Protein AF-A0A3B9YJ48-F1 (afdb_monomer)

Radius of gyration: 26.57 Å; Cα contacts (8 Å, |Δi|>4): 473; chains: 1; bounding box: 59×33×76 Å

pLDDT: mean 79.09, std 13.77, range [42.5, 97.75]

Secondary structure (DSSP, 8-state):
-HHHHHHHHHHHHHHHHHHT-TTSHHHHHHHHHHHHHHHHHHHHHHHTHHHHHTTPPPPHHHHHHHHHHHHHHHHHHHHHS--STT---TTSTTTHHHHHHHHHHHHHHHHHHHHGGGSPTTHHHHHHHHHHHHHHHHHHHHHHHTTSS-HHHHHHHHHHHHHHHHHHHHHHHHHH-TTTTHHHHTT-S-TT--THHHHHHHHHHHHHHHHHHHHHHHHHHHHHHHHHHHHHHHHHHHHHHHHHHHHTTT---SSSGGGGGGGSS-SSPPPB--TTSS--B--EESS--SSSSEEEETTEEEES--SB-TTS-BGGG-

Structure (mmCIF, N/CA/C/O backbone):
data_AF-A0A3B9YJ48-F1
#
_entry.id   AF-A0A3B9YJ48-F1
#
loop_
_atom_site.group_PDB
_atom_site.id
_atom_site.type_symbol
_atom_site.label_atom_id
_atom_site.label_alt_id
_atom_site.label_comp_id
_atom_site.label_asym_id
_atom_site.label_entity_id
_atom_site.label_seq_id
_atom_site.pdbx_PDB_ins_code
_atom_site.Cartn_x
_atom_site.Cartn_y
_atom_site.Cartn_z
_atom_site.occupancy
_atom_site.B_iso_or_equiv
_atom_site.auth_seq_id
_atom_site.auth_comp_id
_atom_site.auth_asym_id
_atom_site.auth_atom_id
_atom_site.pdbx_PDB_model_num
ATOM 1 N N . MET A 1 1 ? -5.049 -1.717 37.782 1.00 67.81 1 MET A N 1
ATOM 2 C CA . MET A 1 1 ? -5.342 -0.950 36.550 1.00 67.81 1 MET A CA 1
ATOM 3 C C . MET A 1 1 ? -4.264 -1.159 35.476 1.00 67.81 1 MET A C 1
ATOM 5 O O . MET A 1 1 ? -4.582 -1.721 34.438 1.00 67.81 1 MET A O 1
ATOM 9 N N . ILE A 1 2 ? -2.986 -0.858 35.752 1.00 74.00 2 ILE A N 1
ATOM 10 C CA . ILE A 1 2 ? -1.859 -0.951 34.789 1.00 74.00 2 ILE A CA 1
ATOM 11 C C . ILE A 1 2 ? -1.747 -2.309 34.065 1.00 74.00 2 ILE A C 1
ATOM 13 O O . ILE A 1 2 ? -1.708 -2.340 32.839 1.00 74.00 2 ILE A O 1
ATOM 17 N N . ARG A 1 3 ? -1.774 -3.442 34.790 1.00 76.38 3 ARG A N 1
ATOM 18 C CA . ARG A 1 3 ? -1.678 -4.786 34.173 1.00 76.38 3 ARG A CA 1
ATOM 19 C C . ARG A 1 3 ? -2.741 -5.052 33.097 1.00 76.38 3 ARG A C 1
ATOM 21 O O . ARG A 1 3 ? -2.445 -5.734 32.128 1.00 76.38 3 ARG A O 1
ATOM 28 N N . ARG A 1 4 ? -3.961 -4.521 33.251 1.00 76.50 4 ARG 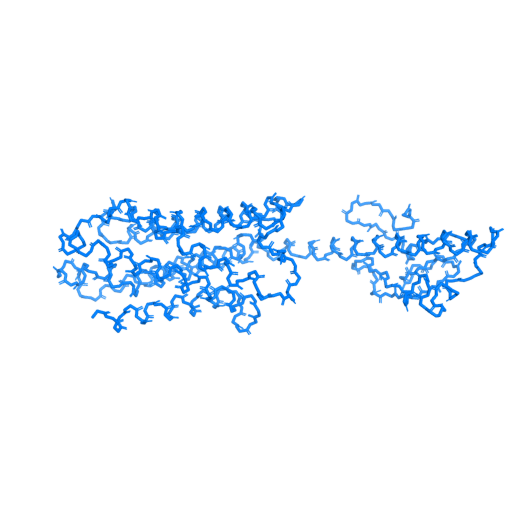A N 1
ATOM 29 C CA . ARG A 1 4 ? -5.061 -4.765 32.298 1.00 76.50 4 ARG A CA 1
ATOM 30 C C . ARG A 1 4 ? -4.910 -3.923 31.031 1.00 76.50 4 ARG A C 1
ATOM 32 O O . ARG A 1 4 ? -5.148 -4.428 29.941 1.00 76.50 4 ARG A O 1
ATOM 39 N N . HIS A 1 5 ? -4.439 -2.683 31.164 1.00 86.06 5 HIS A N 1
ATOM 40 C CA . HIS A 1 5 ? -4.101 -1.857 30.004 1.00 86.06 5 HIS A CA 1
ATOM 41 C C . HIS A 1 5 ? -2.934 -2.443 29.206 1.00 86.06 5 HIS A C 1
ATOM 43 O O . HIS A 1 5 ? -2.963 -2.392 27.983 1.00 86.06 5 HIS A O 1
ATOM 49 N N . LEU A 1 6 ? -1.957 -3.070 29.872 1.00 86.50 6 LEU A N 1
ATOM 50 C CA . LEU A 1 6 ? -0.863 -3.755 29.183 1.00 86.50 6 LEU A CA 1
ATOM 51 C C . LEU A 1 6 ? -1.374 -4.897 28.290 1.00 86.50 6 LEU A C 1
ATOM 53 O O . LEU A 1 6 ? -0.991 -4.977 27.127 1.00 86.50 6 LEU A O 1
ATOM 57 N N . SER A 1 7 ? -2.279 -5.742 28.798 1.00 83.94 7 SER A N 1
ATOM 58 C CA . SER A 1 7 ? -2.903 -6.806 27.997 1.00 83.94 7 SER A CA 1
ATOM 59 C C . SER A 1 7 ? -3.674 -6.247 26.800 1.00 83.94 7 SER A C 1
ATOM 61 O O . SER A 1 7 ? -3.532 -6.762 25.696 1.00 83.94 7 SER A O 1
ATOM 63 N N . PHE A 1 8 ? -4.440 -5.170 26.994 1.00 87.50 8 PHE A N 1
ATOM 64 C CA . PHE A 1 8 ? -5.176 -4.508 25.915 1.00 87.50 8 PHE A CA 1
ATOM 65 C C . PHE A 1 8 ? -4.252 -3.965 24.813 1.00 87.50 8 PHE A C 1
ATOM 67 O O . PHE A 1 8 ? -4.519 -4.182 23.631 1.00 87.50 8 PHE A O 1
ATOM 74 N N . ILE A 1 9 ? -3.144 -3.313 25.184 1.00 89.38 9 ILE A N 1
ATOM 75 C CA . ILE A 1 9 ? -2.159 -2.792 24.224 1.00 89.38 9 ILE A CA 1
ATOM 76 C C . ILE A 1 9 ? -1.531 -3.938 23.425 1.00 89.38 9 ILE A C 1
ATOM 78 O O . ILE A 1 9 ? -1.494 -3.879 22.197 1.00 89.38 9 ILE A O 1
ATOM 82 N N . LEU A 1 10 ? -1.086 -5.000 24.106 1.00 87.38 10 LEU A N 1
ATOM 83 C CA . LEU A 1 10 ? -0.463 -6.157 23.458 1.00 87.38 10 LEU A CA 1
ATOM 84 C C . LEU A 1 10 ? -1.430 -6.868 22.505 1.00 87.38 10 LEU A C 1
ATOM 86 O O . LEU A 1 10 ? -1.057 -7.188 21.380 1.00 87.38 10 LEU A O 1
ATOM 90 N N . ILE A 1 11 ? -2.680 -7.080 22.920 1.00 85.38 11 ILE A N 1
ATOM 91 C CA . ILE A 1 11 ? -3.690 -7.743 22.086 1.00 85.38 11 ILE A CA 1
ATOM 92 C C . ILE A 1 11 ? -4.074 -6.868 20.897 1.00 85.38 11 ILE A C 1
ATOM 94 O O . ILE A 1 11 ? -4.176 -7.380 19.788 1.00 85.38 11 ILE A O 1
ATOM 98 N N . SER A 1 12 ? -4.220 -5.556 21.089 1.00 86.06 12 SER A N 1
ATOM 99 C CA . SER A 1 12 ? -4.487 -4.626 19.985 1.00 86.06 12 SER A CA 1
ATOM 100 C C . SER A 1 12 ? -3.359 -4.641 18.956 1.00 86.06 12 SER A C 1
ATOM 102 O O . SER A 1 12 ? -3.629 -4.651 17.755 1.00 86.06 12 SER A O 1
ATOM 104 N N . ALA A 1 13 ? -2.104 -4.699 19.412 1.00 86.50 13 ALA A N 1
ATOM 105 C CA . ALA A 1 13 ? -0.943 -4.831 18.541 1.00 86.50 13 ALA A CA 1
ATOM 106 C C . ALA A 1 13 ? -0.960 -6.164 17.775 1.00 86.50 13 ALA A C 1
ATOM 108 O O . ALA A 1 13 ? -0.836 -6.180 16.555 1.00 86.50 13 ALA A O 1
ATOM 109 N N . LEU A 1 14 ? -1.176 -7.287 18.463 1.00 83.06 14 LEU A N 1
ATOM 110 C CA . LEU A 1 14 ? -1.202 -8.613 17.837 1.00 83.06 14 LEU A CA 1
ATOM 111 C C . LEU A 1 14 ? -2.367 -8.776 16.853 1.00 83.06 14 LEU A C 1
ATOM 113 O O . LEU A 1 14 ? -2.160 -9.263 15.745 1.00 83.06 14 LEU A O 1
ATOM 117 N N . ALA A 1 15 ? -3.571 -8.336 17.223 1.00 82.25 15 ALA A N 1
ATOM 118 C CA . ALA A 1 15 ? -4.758 -8.391 16.372 1.00 82.25 15 ALA A CA 1
ATOM 119 C C . ALA A 1 15 ? -4.563 -7.555 15.100 1.00 82.25 15 ALA A C 1
ATOM 121 O O . ALA A 1 15 ? -4.861 -8.000 13.991 1.00 82.25 15 ALA A O 1
ATOM 122 N N . SER A 1 16 ? -3.973 -6.371 15.252 1.00 83.88 16 SER A N 1
ATOM 123 C CA . SER A 1 16 ? -3.648 -5.509 14.121 1.00 83.88 16 SER A CA 1
ATOM 124 C C . SER A 1 16 ? -2.568 -6.124 13.231 1.00 83.88 16 SER A C 1
ATOM 126 O O . SER A 1 16 ? -2.727 -6.154 12.014 1.00 83.88 16 SER A O 1
ATOM 128 N N . ALA A 1 17 ? -1.506 -6.690 13.811 1.00 82.00 17 ALA A N 1
ATOM 129 C CA . ALA A 1 17 ? -0.469 -7.387 13.051 1.00 82.00 17 ALA A CA 1
ATOM 130 C C . ALA A 1 17 ? -1.022 -8.596 12.282 1.00 82.00 17 ALA A C 1
ATOM 132 O O . ALA A 1 17 ? -0.629 -8.833 11.139 1.00 82.00 17 ALA A O 1
ATOM 133 N N . ALA A 1 18 ? -1.965 -9.328 12.882 1.00 77.56 18 ALA A N 1
ATOM 134 C CA . ALA A 1 18 ? -2.616 -10.466 12.249 1.00 77.56 18 ALA A CA 1
ATOM 135 C C . ALA A 1 18 ? -3.427 -10.067 11.011 1.00 77.56 18 ALA A C 1
ATOM 137 O O . ALA A 1 18 ? -3.377 -10.771 10.003 1.00 77.56 18 ALA A O 1
ATOM 138 N N . SER A 1 19 ? -4.089 -8.907 11.045 1.00 75.50 19 SER A N 1
ATOM 139 C CA . SER A 1 19 ? -4.889 -8.408 9.917 1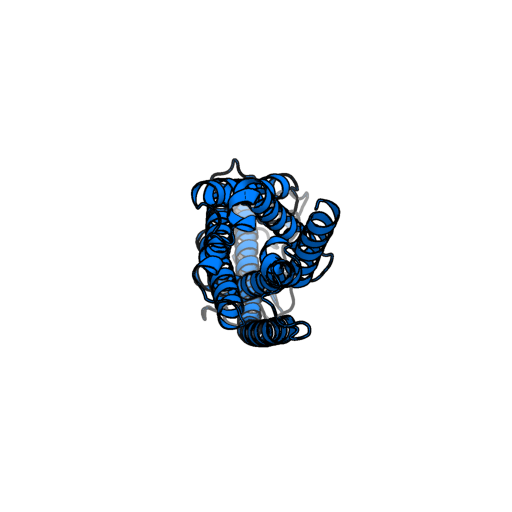.00 75.50 19 SER A CA 1
ATOM 140 C C . SER A 1 19 ? -4.088 -8.144 8.634 1.00 75.50 19 SER A C 1
ATOM 142 O O . SER A 1 19 ? -4.666 -8.076 7.555 1.00 75.50 19 SER A O 1
ATOM 144 N N . SER A 1 20 ? -2.764 -7.996 8.741 1.00 71.88 20 SER A N 1
ATOM 145 C CA . SER A 1 20 ? -1.874 -7.639 7.627 1.00 71.88 20 SER A CA 1
ATOM 146 C C . SER A 1 20 ? -0.876 -8.747 7.253 1.00 71.88 20 SER A C 1
ATOM 148 O O . SER A 1 20 ? 0.150 -8.457 6.641 1.00 71.88 20 SER A O 1
ATOM 150 N N . GLY A 1 21 ? -1.161 -10.006 7.615 1.00 63.50 21 GLY A N 1
ATOM 151 C CA . GLY A 1 21 ? -0.326 -11.164 7.269 1.00 63.50 21 GLY A CA 1
ATOM 152 C C . GLY A 1 21 ? 0.903 -11.308 8.172 1.00 63.50 21 GLY A C 1
ATOM 153 O O . GLY A 1 21 ? 2.015 -11.012 7.746 1.00 63.50 21 GLY A O 1
ATOM 154 N N . LEU A 1 22 ? 0.662 -11.731 9.423 1.00 55.12 22 LEU A N 1
ATOM 155 C CA . LEU A 1 22 ? 1.619 -11.992 10.518 1.00 55.12 22 LEU A CA 1
ATOM 156 C C . LEU A 1 22 ? 3.118 -11.990 10.131 1.00 55.12 22 LEU A C 1
ATOM 158 O O . LEU A 1 22 ? 3.569 -12.792 9.321 1.00 55.12 22 LEU A O 1
ATOM 162 N N . LEU A 1 23 ? 3.904 -11.167 10.841 1.00 50.34 23 LEU A N 1
ATOM 163 C CA . LEU A 1 23 ? 5.379 -11.209 10.926 1.00 50.34 23 LEU A CA 1
ATOM 164 C C . LEU A 1 23 ? 6.190 -10.821 9.671 1.00 50.34 23 LEU A C 1
ATOM 166 O O . LEU A 1 23 ? 7.418 -10.836 9.727 1.00 50.34 23 LEU A O 1
ATOM 170 N N . LEU A 1 24 ? 5.552 -10.368 8.588 1.00 66.06 24 LEU A N 1
ATOM 171 C CA . LEU A 1 24 ? 6.226 -9.604 7.526 1.00 66.06 24 LEU A CA 1
ATOM 172 C C . LEU A 1 24 ? 6.214 -8.093 7.833 1.00 66.06 24 LEU A C 1
ATOM 174 O O . LEU A 1 24 ? 5.495 -7.632 8.724 1.00 66.06 24 LEU A O 1
ATOM 178 N N . ALA A 1 25 ? 6.986 -7.296 7.084 1.00 70.31 25 ALA A N 1
ATOM 179 C CA . ALA A 1 25 ? 7.066 -5.840 7.276 1.00 70.31 25 ALA A CA 1
ATOM 180 C C . ALA A 1 25 ? 5.687 -5.132 7.364 1.00 70.31 25 ALA A C 1
ATOM 182 O O . ALA A 1 25 ? 5.532 -4.264 8.226 1.00 70.31 25 ALA A O 1
ATOM 183 N N . PRO A 1 26 ? 4.651 -5.506 6.580 1.00 70.94 26 PRO A N 1
ATOM 184 C CA . PRO A 1 26 ? 3.299 -4.958 6.740 1.00 70.94 26 PRO A CA 1
ATOM 185 C C . PRO A 1 26 ? 2.641 -5.298 8.089 1.00 70.94 26 PRO A C 1
ATOM 187 O O . PRO A 1 26 ? 1.994 -4.441 8.689 1.00 70.94 26 PRO A O 1
ATOM 190 N N . GLY A 1 27 ? 2.846 -6.512 8.604 1.00 76.31 27 GLY A N 1
ATOM 191 C CA . GLY A 1 27 ? 2.305 -6.961 9.889 1.00 76.31 27 GLY A CA 1
ATOM 192 C C . GLY A 1 27 ? 2.905 -6.213 11.080 1.00 76.31 27 GLY A C 1
ATOM 193 O O . GLY A 1 27 ? 2.169 -5.761 11.954 1.00 76.31 27 GLY A O 1
ATOM 194 N N . LEU A 1 28 ? 4.227 -6.002 11.097 1.00 80.88 28 LEU A N 1
ATOM 195 C CA . LEU A 1 28 ? 4.884 -5.207 12.148 1.00 80.88 28 LEU A CA 1
ATOM 196 C C . LEU A 1 28 ? 4.351 -3.768 12.189 1.00 80.88 28 LEU A C 1
ATOM 198 O O . LEU A 1 28 ? 4.101 -3.227 13.266 1.00 80.88 28 LEU A O 1
ATOM 202 N N . ARG A 1 29 ? 4.112 -3.173 11.014 1.00 78.62 29 ARG A N 1
ATOM 203 C CA . ARG A 1 29 ? 3.538 -1.825 10.882 1.00 78.62 29 ARG A CA 1
ATOM 204 C C . ARG A 1 29 ? 2.123 -1.750 11.437 1.00 78.62 29 ARG A C 1
ATOM 206 O O . ARG A 1 29 ? 1.824 -0.860 12.231 1.00 78.62 29 ARG A O 1
ATOM 213 N N . ALA A 1 30 ? 1.267 -2.688 11.041 1.00 81.88 30 ALA A N 1
ATOM 214 C CA . ALA A 1 30 ? -0.096 -2.752 11.547 1.00 81.88 30 ALA A CA 1
ATOM 215 C C . ALA A 1 30 ? -0.108 -2.982 13.065 1.00 81.88 30 ALA A C 1
ATOM 217 O O . ALA A 1 30 ? -0.867 -2.330 13.778 1.00 81.88 30 ALA A O 1
ATOM 218 N N . GLY A 1 31 ? 0.788 -3.826 13.582 1.00 85.38 31 GLY A N 1
ATOM 219 C CA . GLY A 1 31 ? 0.940 -4.030 15.019 1.00 85.38 31 GLY A CA 1
ATOM 220 C C . GLY A 1 31 ? 1.353 -2.769 15.774 1.00 85.38 31 GLY A C 1
ATOM 221 O O . GLY A 1 31 ? 0.753 -2.454 16.803 1.00 85.38 31 GLY A O 1
ATOM 222 N N . TRP A 1 32 ? 2.314 -2.007 15.242 1.00 89.75 32 TRP A N 1
ATOM 223 C CA . TRP A 1 32 ? 2.715 -0.717 15.810 1.00 89.75 32 TRP A CA 1
ATOM 224 C C . TRP A 1 32 ? 1.550 0.277 15.845 1.00 89.75 32 TRP A C 1
ATOM 226 O O . TRP A 1 32 ? 1.248 0.841 16.896 1.00 89.75 32 TRP A O 1
ATOM 236 N N . LEU A 1 33 ? 0.837 0.428 14.724 1.00 85.75 33 LEU A N 1
ATOM 237 C CA . LEU A 1 33 ? -0.352 1.277 14.642 1.00 85.75 33 LEU A CA 1
ATOM 238 C C . LEU A 1 33 ? -1.406 0.862 15.683 1.00 85.75 33 LEU A C 1
ATOM 240 O O . LEU A 1 33 ? -1.899 1.708 16.429 1.00 85.75 33 LEU A O 1
ATOM 244 N N . GLY A 1 34 ? -1.702 -0.436 15.788 1.00 87.25 34 GLY A N 1
ATOM 245 C CA . GLY A 1 34 ? -2.629 -0.980 16.781 1.00 87.25 34 GLY A CA 1
ATOM 246 C C . GLY A 1 34 ? -2.233 -0.654 18.223 1.00 87.25 34 GLY A C 1
ATOM 247 O O . GLY A 1 34 ? -3.092 -0.281 19.028 1.00 87.25 34 GLY A O 1
ATOM 248 N N . ALA A 1 35 ? -0.937 -0.734 18.542 1.00 90.44 35 ALA A N 1
ATOM 249 C CA . ALA A 1 35 ? -0.398 -0.375 19.853 1.00 90.44 35 ALA A CA 1
ATOM 250 C C . ALA A 1 35 ? -0.549 1.126 20.152 1.00 90.44 35 ALA A C 1
ATOM 252 O O . ALA A 1 35 ? -1.002 1.493 21.238 1.00 90.44 35 ALA A O 1
ATOM 253 N N . CYS A 1 36 ? -0.221 1.998 19.194 1.00 90.88 36 CYS A N 1
ATOM 254 C CA . CYS A 1 36 ? -0.351 3.451 19.342 1.00 90.88 36 CYS A CA 1
ATOM 255 C C . CYS A 1 36 ? -1.804 3.882 19.565 1.00 90.88 36 CYS A C 1
ATOM 257 O O . CYS A 1 36 ? -2.082 4.704 20.440 1.00 90.88 36 CYS A O 1
ATOM 259 N N . LEU A 1 37 ? -2.746 3.293 18.826 1.00 88.00 37 LEU A N 1
ATOM 260 C CA . LEU A 1 37 ? -4.174 3.556 19.011 1.00 88.00 37 LEU A CA 1
ATOM 261 C C . LEU A 1 37 ? -4.671 3.077 20.379 1.00 88.00 37 LEU A C 1
ATOM 263 O O . LEU A 1 37 ? -5.417 3.793 21.051 1.00 88.00 37 LEU A O 1
ATOM 267 N N . ALA A 1 38 ? -4.223 1.900 20.827 1.00 89.69 38 ALA A N 1
ATOM 268 C CA . ALA A 1 38 ? -4.541 1.400 22.160 1.00 89.69 38 ALA A CA 1
ATOM 269 C C . ALA A 1 38 ? -3.994 2.326 23.256 1.00 89.69 38 ALA A C 1
ATOM 271 O O . ALA A 1 38 ? -4.710 2.632 24.207 1.00 89.69 38 ALA A O 1
ATOM 272 N N . LEU A 1 39 ? -2.770 2.841 23.106 1.00 91.25 39 LEU A N 1
ATOM 273 C CA . LEU A 1 39 ? -2.199 3.839 24.017 1.00 91.25 39 LEU A CA 1
ATOM 274 C C . LEU A 1 39 ? -3.027 5.131 24.055 1.00 91.25 39 LEU A C 1
ATOM 276 O O . LEU A 1 39 ? -3.258 5.665 25.140 1.00 91.25 39 LEU A O 1
ATOM 280 N N . GLY A 1 40 ? -3.536 5.593 22.909 1.00 89.38 40 GLY A N 1
ATOM 281 C CA . GLY A 1 40 ? -4.469 6.722 22.840 1.00 89.38 40 GLY A CA 1
ATOM 282 C C . GLY A 1 40 ? -5.751 6.479 23.648 1.00 89.38 40 GLY A C 1
ATOM 283 O O . GLY A 1 40 ? -6.172 7.342 24.419 1.00 89.38 40 GLY A O 1
ATOM 284 N N . ILE A 1 41 ? -6.332 5.278 23.554 1.00 88.81 41 ILE A N 1
ATOM 285 C CA . ILE A 1 41 ? -7.489 4.876 24.374 1.00 88.81 41 ILE A CA 1
ATOM 286 C C . ILE A 1 41 ? -7.131 4.808 25.862 1.00 88.81 41 ILE A C 1
ATOM 288 O O . ILE A 1 41 ? -7.897 5.274 26.703 1.00 88.81 41 ILE A O 1
ATOM 292 N N . VAL A 1 42 ? -5.970 4.256 26.216 1.00 90.25 42 VAL A N 1
ATOM 293 C CA . VAL A 1 42 ? -5.520 4.197 27.615 1.00 90.25 42 VAL A CA 1
ATOM 294 C C . VAL A 1 42 ? -5.367 5.604 28.190 1.00 90.25 42 VAL A C 1
ATOM 296 O O . VAL A 1 42 ? -5.818 5.861 29.305 1.00 90.25 42 VAL A O 1
ATOM 299 N N . PHE A 1 43 ? -4.799 6.531 27.418 1.00 91.00 43 PHE A N 1
ATOM 300 C CA . PHE A 1 43 ? -4.713 7.938 27.796 1.00 91.00 43 PHE A CA 1
ATOM 301 C C . PHE A 1 43 ? -6.102 8.562 27.987 1.00 91.00 43 PHE A C 1
ATOM 303 O O . PHE A 1 43 ? -6.335 9.236 28.992 1.00 91.00 43 PHE A O 1
ATOM 310 N N . LEU A 1 44 ? -7.044 8.291 27.076 1.00 88.94 44 LEU A N 1
ATOM 311 C CA . LEU A 1 44 ? -8.437 8.722 27.211 1.00 88.94 44 LEU A CA 1
ATOM 312 C C . LEU A 1 44 ? -9.082 8.207 28.491 1.00 88.94 44 LEU A C 1
ATOM 314 O O . LEU A 1 44 ? -9.713 8.981 29.208 1.00 88.94 44 LEU A O 1
ATOM 318 N N . ASN A 1 45 ? -8.899 6.925 28.789 1.00 88.62 45 ASN A N 1
ATOM 319 C CA . ASN A 1 45 ? -9.447 6.298 29.985 1.00 88.62 45 ASN A CA 1
ATOM 320 C C . ASN A 1 45 ? -8.858 6.902 31.254 1.00 88.62 45 ASN A C 1
ATOM 322 O O . ASN A 1 45 ? -9.586 7.170 32.201 1.00 88.62 45 ASN A O 1
ATOM 326 N N . TYR A 1 46 ? -7.554 7.170 31.253 1.00 90.69 46 TYR A N 1
ATOM 327 C CA . TYR A 1 46 ? -6.885 7.814 32.374 1.00 90.69 46 TYR A CA 1
ATOM 328 C C . TYR A 1 46 ? -7.402 9.240 32.607 1.00 90.69 46 TYR A C 1
ATOM 330 O O . TYR A 1 46 ? -7.684 9.620 33.741 1.00 90.69 46 TYR A O 1
ATOM 338 N N . LYS A 1 47 ? -7.558 10.034 31.540 1.00 93.44 47 LYS A N 1
ATOM 339 C CA . LYS A 1 47 ? -8.019 11.427 31.646 1.00 93.44 47 LYS A CA 1
ATOM 340 C C . LYS A 1 47 ? -9.500 11.572 31.978 1.00 93.44 47 LYS A C 1
ATOM 342 O O . LYS A 1 47 ? -9.858 12.582 32.567 1.00 93.44 47 LYS A O 1
ATOM 347 N N . ASN A 1 48 ? -10.321 10.585 31.624 1.00 89.06 48 ASN A N 1
ATOM 348 C CA . ASN A 1 48 ? -11.763 10.586 31.876 1.00 89.06 48 ASN A CA 1
ATOM 349 C C . ASN A 1 48 ? -12.168 9.613 32.993 1.00 89.06 48 ASN A C 1
ATOM 351 O O . ASN A 1 48 ? -13.313 9.173 33.029 1.00 89.06 48 ASN A O 1
ATOM 355 N N . GLY A 1 49 ? -11.237 9.224 33.871 1.00 88.12 49 GLY A N 1
ATOM 356 C CA . GLY A 1 49 ? -11.507 8.282 34.963 1.00 88.12 49 GLY A CA 1
ATOM 357 C C . GLY A 1 49 ? -12.761 8.643 35.774 1.00 88.12 49 GLY A C 1
ATOM 358 O O . GLY A 1 49 ? -13.665 7.817 35.845 1.00 88.12 49 GLY A O 1
ATOM 359 N N . PRO A 1 50 ? -12.890 9.883 36.290 1.00 88.62 50 PRO A N 1
ATOM 360 C CA . PRO A 1 50 ? -14.062 10.295 37.065 1.00 88.62 50 PRO A CA 1
ATOM 361 C C . PRO A 1 50 ? -15.387 10.220 36.292 1.00 88.62 50 PRO A C 1
ATOM 363 O O . PRO A 1 50 ? -16.421 9.865 36.856 1.00 88.62 50 PRO A O 1
ATOM 366 N N . GLU A 1 51 ? -15.391 10.570 35.005 1.00 86.75 51 GLU A N 1
ATOM 367 C CA . GLU A 1 51 ? -16.573 10.467 34.149 1.00 86.75 51 GLU A CA 1
ATOM 368 C C . GLU A 1 51 ? -16.948 9.011 33.889 1.00 86.75 51 GLU A C 1
ATOM 370 O O . GLU A 1 51 ? -18.124 8.666 33.989 1.00 86.75 51 GLU A O 1
ATOM 375 N N . LEU A 1 52 ? -15.957 8.168 33.598 1.00 84.31 52 LEU A N 1
ATOM 376 C CA . LEU A 1 52 ? -16.141 6.742 33.344 1.00 84.31 52 LEU A CA 1
ATOM 377 C C . LEU A 1 52 ? -16.640 6.006 34.593 1.00 84.31 52 LEU A C 1
ATOM 379 O O . LEU A 1 52 ? -17.567 5.203 34.488 1.00 84.31 52 LEU A O 1
ATOM 383 N N . ASP A 1 53 ? -16.096 6.331 35.767 1.00 82.00 53 ASP A N 1
ATOM 384 C CA . ASP A 1 53 ? -16.546 5.800 37.059 1.00 82.00 53 ASP A CA 1
ATOM 385 C C . ASP A 1 53 ? -17.990 6.231 37.370 1.00 82.00 53 ASP A C 1
ATOM 387 O O . ASP A 1 53 ? -18.757 5.483 37.975 1.00 82.00 53 ASP A O 1
ATOM 391 N N . ALA A 1 54 ? -18.398 7.411 36.893 1.00 83.94 54 ALA A N 1
ATOM 392 C CA . ALA A 1 54 ? -19.773 7.900 36.973 1.00 83.94 54 ALA A CA 1
ATOM 393 C C . ALA A 1 54 ? -20.691 7.382 35.843 1.00 83.94 54 ALA A C 1
ATOM 395 O O . ALA A 1 54 ? -21.834 7.833 35.735 1.00 83.94 54 ALA A O 1
ATOM 396 N N . GLY A 1 55 ? -20.210 6.486 34.972 1.00 78.44 55 GLY A N 1
ATOM 397 C CA . GLY A 1 55 ? -20.972 5.949 33.838 1.00 78.44 55 GLY A CA 1
ATOM 398 C C . GLY A 1 55 ? -21.292 6.977 32.746 1.00 78.44 55 GLY A C 1
ATOM 399 O O . GLY A 1 55 ? -22.221 6.781 31.960 1.00 78.44 55 GLY A O 1
ATOM 400 N N . ARG A 1 56 ? -20.558 8.092 32.698 1.00 83.75 56 ARG A N 1
ATOM 401 C CA . ARG A 1 56 ? -20.722 9.157 31.704 1.00 83.75 56 ARG A CA 1
ATOM 402 C C . ARG A 1 56 ? -19.758 8.973 30.535 1.00 83.75 56 ARG A C 1
ATOM 404 O O . ARG A 1 56 ? -18.703 8.354 30.647 1.00 83.75 56 ARG A O 1
ATOM 411 N N . ALA A 1 57 ? -20.128 9.552 29.395 1.00 82.69 57 ALA A N 1
ATOM 412 C CA . ALA A 1 57 ? -19.273 9.569 28.217 1.00 82.69 57 ALA A CA 1
ATOM 413 C C . ALA A 1 57 ? -17.964 10.341 28.489 1.00 82.69 57 ALA A C 1
ATOM 415 O O . ALA A 1 57 ? -18.000 11.366 29.176 1.00 82.69 57 ALA A O 1
ATOM 416 N N . PRO A 1 58 ? -16.829 9.907 27.911 1.00 84.69 58 PRO A N 1
ATOM 417 C CA . PRO A 1 58 ? -15.582 10.648 27.990 1.00 84.69 58 PRO A CA 1
ATOM 418 C C . PRO A 1 58 ? -15.727 12.001 27.286 1.00 84.69 58 PRO A C 1
ATOM 420 O O . PRO A 1 58 ? -16.382 12.122 26.246 1.00 84.69 58 PRO A O 1
ATOM 423 N N . SER A 1 59 ? -15.087 13.022 27.844 1.00 88.56 59 SER A N 1
ATOM 424 C CA . SER A 1 59 ? -15.072 14.367 27.290 1.00 88.56 59 SER A CA 1
ATOM 425 C C . SER A 1 59 ? -14.399 14.393 25.918 1.00 88.56 59 SER A C 1
ATOM 427 O O . SER A 1 59 ? -13.262 13.941 25.751 1.00 88.56 59 SER A O 1
ATOM 429 N N . LEU A 1 60 ? -15.079 15.002 24.940 1.00 85.88 60 LEU A N 1
ATOM 430 C CA . LEU A 1 60 ? -14.540 15.229 23.594 1.00 85.88 60 LEU A CA 1
ATOM 431 C C . LEU A 1 60 ? -13.256 16.072 23.610 1.00 85.88 60 LEU A C 1
ATOM 433 O O . LEU A 1 60 ? -12.440 15.945 22.699 1.00 85.88 60 LEU A O 1
ATOM 437 N N . LEU A 1 61 ? -13.041 16.866 24.667 1.00 89.44 61 LEU A N 1
ATOM 438 C CA . LEU A 1 61 ? -11.828 17.663 24.853 1.00 89.44 61 LEU A CA 1
ATOM 439 C C . LEU A 1 61 ? -10.562 16.797 24.841 1.00 89.44 61 LEU A C 1
ATOM 441 O O . LEU A 1 61 ? -9.533 17.228 24.334 1.00 89.44 61 LEU A O 1
ATOM 445 N N . TRP A 1 62 ? -10.640 15.570 25.363 1.00 90.00 62 TRP A N 1
ATOM 446 C CA . TRP A 1 62 ? -9.502 14.650 25.421 1.00 90.00 62 TRP A CA 1
ATOM 447 C C . TRP A 1 62 ? -9.408 13.723 24.206 1.00 90.00 62 TRP A C 1
ATOM 449 O O . TRP A 1 62 ? -8.342 13.163 23.951 1.00 90.00 62 TRP A O 1
ATOM 459 N N . VAL A 1 63 ? -10.485 13.597 23.426 1.00 83.94 63 VAL A N 1
ATOM 460 C CA . VAL A 1 63 ? -10.560 12.737 22.231 1.00 83.94 63 VAL A CA 1
ATOM 461 C C . VAL A 1 63 ? -9.643 13.226 21.123 1.00 83.94 63 VAL A C 1
ATOM 463 O O . VAL A 1 63 ? -8.878 12.436 20.572 1.00 83.94 63 VAL A O 1
ATOM 466 N N . LEU A 1 64 ? -9.674 14.527 20.839 1.00 85.44 64 LEU A N 1
ATOM 467 C CA . LEU A 1 64 ? -8.818 15.147 19.828 1.00 85.44 64 LEU A CA 1
ATOM 468 C C . LEU A 1 64 ? -7.321 14.982 20.155 1.00 85.44 64 LEU A C 1
ATOM 470 O O . LEU A 1 64 ? -6.611 14.402 19.336 1.00 85.44 64 LEU A O 1
ATOM 474 N N . PRO A 1 65 ? -6.827 15.389 21.343 1.00 88.38 65 PRO A N 1
ATOM 475 C CA . PRO A 1 65 ? -5.425 15.204 21.716 1.00 88.38 65 PRO A CA 1
ATOM 476 C C . PRO A 1 65 ? -4.984 13.741 21.692 1.00 88.38 65 PRO A C 1
ATOM 478 O O . PRO A 1 65 ? -3.903 13.440 21.196 1.00 88.38 65 PRO A O 1
ATOM 481 N N . ALA A 1 66 ? -5.816 12.819 22.186 1.00 86.88 66 ALA A N 1
ATOM 482 C CA . ALA A 1 66 ? -5.491 11.397 22.187 1.00 86.88 66 ALA A CA 1
ATOM 483 C C . ALA A 1 66 ? -5.379 10.824 20.769 1.00 86.88 66 ALA A C 1
ATOM 485 O O . ALA A 1 66 ? -4.436 10.091 20.475 1.00 86.88 66 ALA A O 1
ATOM 486 N N . GLY A 1 67 ? -6.318 11.187 19.889 1.00 83.44 67 GLY A N 1
ATOM 487 C CA . GLY A 1 67 ? -6.307 10.787 18.485 1.00 83.44 67 GLY A CA 1
ATOM 488 C C . GLY A 1 67 ? -5.097 11.341 17.736 1.00 83.44 67 GLY A C 1
ATOM 489 O O . GLY A 1 67 ? -4.412 10.593 17.041 1.00 83.44 67 GLY A O 1
ATOM 490 N N . LEU A 1 68 ? -4.781 12.624 17.933 1.00 86.62 68 LEU A N 1
ATOM 491 C CA . LEU A 1 68 ? -3.611 13.268 17.331 1.00 86.62 68 LEU A CA 1
ATOM 492 C C . LEU A 1 68 ? -2.304 12.628 17.814 1.00 86.62 68 LEU A C 1
ATOM 494 O O . LEU A 1 68 ? -1.450 12.303 16.995 1.00 86.62 68 LEU A O 1
ATOM 498 N N . LEU A 1 69 ? -2.157 12.393 19.122 1.00 87.56 69 LEU A N 1
ATOM 499 C CA . LEU A 1 69 ? -0.969 11.745 19.686 1.00 87.56 69 LEU A CA 1
ATOM 500 C C . LEU A 1 69 ? -0.806 10.311 19.181 1.00 87.56 69 LEU A C 1
ATOM 502 O O . LEU A 1 69 ? 0.305 9.918 18.835 1.00 87.56 69 LEU A O 1
ATOM 506 N N . ALA A 1 70 ? -1.895 9.545 19.096 1.00 86.12 70 ALA A N 1
ATOM 507 C CA . ALA A 1 70 ? -1.858 8.195 18.546 1.00 86.12 70 ALA A CA 1
ATOM 508 C C . ALA A 1 70 ? -1.470 8.200 17.059 1.00 86.12 70 ALA A C 1
ATOM 510 O O . ALA A 1 70 ? -0.630 7.401 16.648 1.00 86.12 70 ALA A O 1
ATOM 511 N N . GLY A 1 71 ? -2.021 9.131 16.272 1.00 81.06 71 GLY A N 1
ATOM 512 C CA . GLY A 1 71 ? -1.669 9.316 14.862 1.00 81.06 71 GLY A CA 1
ATOM 513 C C . GLY A 1 71 ? -0.204 9.717 14.666 1.00 81.06 71 GLY A C 1
ATOM 514 O O . GLY A 1 71 ? 0.485 9.132 13.833 1.00 81.06 71 GLY A O 1
ATOM 515 N N . LEU A 1 72 ? 0.304 10.650 15.478 1.00 85.06 72 LEU A N 1
ATOM 516 C CA . LEU A 1 72 ? 1.710 11.066 15.466 1.00 85.06 72 LEU A CA 1
ATOM 517 C C . LEU A 1 72 ? 2.648 9.925 15.863 1.00 85.06 72 LEU A C 1
ATOM 519 O O . LEU A 1 72 ? 3.628 9.676 15.166 1.00 85.06 72 LEU A O 1
ATOM 523 N N . ALA A 1 73 ? 2.343 9.219 16.953 1.00 86.19 73 ALA A N 1
ATOM 524 C CA . ALA A 1 73 ? 3.149 8.105 17.444 1.00 86.19 73 ALA A CA 1
ATOM 525 C C . ALA A 1 73 ? 3.161 6.919 16.469 1.00 86.19 73 ALA A C 1
ATOM 527 O O . ALA A 1 73 ? 4.172 6.227 16.355 1.00 86.19 73 ALA A O 1
ATOM 528 N N . ALA A 1 74 ? 2.063 6.697 15.744 1.00 81.62 74 ALA A N 1
ATOM 529 C CA . ALA A 1 74 ? 2.015 5.696 14.689 1.00 81.62 74 ALA A CA 1
ATOM 530 C C . ALA A 1 74 ? 2.804 6.143 13.453 1.00 81.62 74 ALA A C 1
ATOM 532 O O . ALA A 1 74 ? 3.536 5.346 12.874 1.00 81.62 74 ALA A O 1
ATOM 533 N N . GLY A 1 75 ? 2.671 7.413 13.065 1.00 73.25 75 GLY A N 1
ATOM 534 C CA . GLY A 1 75 ? 3.313 7.971 11.885 1.00 73.25 75 GLY A CA 1
ATOM 535 C C . GLY A 1 75 ? 4.829 8.067 12.028 1.00 73.25 75 GLY A C 1
ATOM 536 O O . GLY A 1 75 ? 5.548 7.437 11.257 1.00 73.25 75 GLY A O 1
ATOM 537 N N . LEU A 1 76 ? 5.315 8.844 13.005 1.00 77.81 76 LEU A N 1
ATOM 538 C CA . LEU A 1 76 ? 6.717 9.272 13.137 1.00 77.81 76 LEU A CA 1
ATOM 539 C C . LEU A 1 76 ? 7.727 8.119 13.011 1.00 77.81 76 LEU A C 1
ATOM 541 O O . LEU A 1 76 ? 8.553 8.173 12.101 1.00 77.81 76 LEU A O 1
ATOM 545 N N . PRO A 1 77 ? 7.661 7.045 13.817 1.00 74.75 77 PRO A N 1
ATOM 546 C CA . PRO A 1 77 ? 8.632 5.953 13.744 1.00 74.75 77 PRO A CA 1
ATOM 547 C C . PRO A 1 77 ? 8.627 5.243 12.388 1.00 74.75 77 PRO A C 1
ATOM 549 O O . PRO A 1 77 ? 9.687 4.882 11.884 1.00 74.75 77 PRO A O 1
ATOM 552 N N . LEU A 1 78 ? 7.455 5.099 11.758 1.00 66.31 78 LEU A N 1
ATOM 553 C CA . LEU A 1 78 ? 7.329 4.440 10.456 1.00 66.31 78 LEU A CA 1
ATOM 554 C C . LEU A 1 78 ? 8.038 5.194 9.327 1.00 66.31 78 LEU A C 1
ATOM 556 O O . LEU A 1 78 ? 8.410 4.567 8.341 1.00 66.31 78 LEU A O 1
ATOM 560 N N . SER A 1 79 ? 8.261 6.502 9.475 1.00 65.00 79 SER A N 1
ATOM 561 C CA . SER A 1 79 ? 9.039 7.295 8.513 1.00 65.00 79 SER A CA 1
ATOM 562 C C . SER A 1 79 ? 10.552 7.222 8.700 1.00 65.00 79 SER A C 1
ATOM 564 O O . SER A 1 79 ? 11.285 7.495 7.755 1.00 65.00 79 SER A O 1
ATOM 566 N N . PHE A 1 80 ? 11.025 6.870 9.901 1.00 65.38 80 PHE A N 1
ATOM 567 C CA . PHE A 1 80 ? 12.458 6.752 10.190 1.00 65.38 80 PHE A CA 1
ATOM 568 C C . PHE A 1 80 ? 13.000 5.359 9.867 1.00 65.38 80 PHE A C 1
ATOM 570 O O . PHE A 1 80 ? 14.200 5.199 9.658 1.00 65.38 80 PHE A O 1
ATOM 577 N N . ILE A 1 81 ? 12.123 4.356 9.777 1.00 63.41 81 ILE A N 1
ATOM 578 C CA . ILE A 1 81 ? 12.461 3.024 9.269 1.00 63.41 81 ILE A CA 1
ATOM 579 C C . ILE A 1 81 ? 12.503 3.108 7.731 1.00 63.41 81 ILE A C 1
ATOM 581 O O . ILE A 1 81 ? 11.609 2.632 7.031 1.00 63.41 81 ILE A O 1
ATOM 585 N N . GLY A 1 82 ? 13.517 3.803 7.209 1.00 48.09 82 GLY A N 1
ATOM 586 C CA . GLY A 1 82 ? 13.799 3.891 5.777 1.00 48.09 82 GLY A CA 1
ATOM 587 C C . GLY A 1 82 ? 14.182 2.528 5.188 1.00 48.09 82 GLY A C 1
ATOM 588 O O . GLY A 1 82 ? 14.693 1.661 5.894 1.00 48.09 82 GLY A O 1
ATOM 589 N N . GLY A 1 83 ? 13.931 2.337 3.88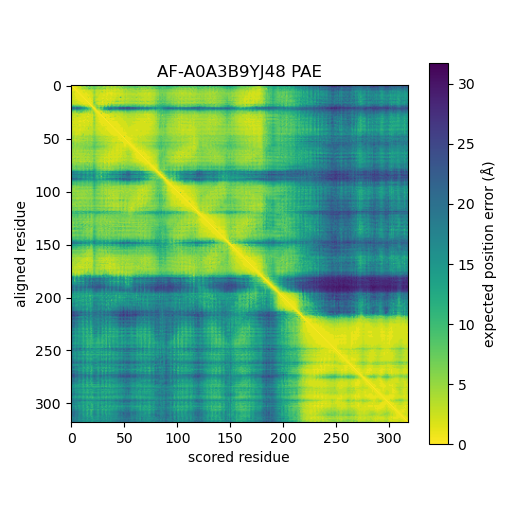9 1.00 50.91 83 GLY A N 1
ATOM 590 C CA . GLY A 1 83 ? 14.273 1.101 3.161 1.00 50.91 83 GLY A CA 1
ATOM 591 C C . GLY A 1 83 ? 13.090 0.196 2.804 1.00 50.91 83 GLY A C 1
ATOM 592 O O . GLY A 1 83 ? 13.290 -0.917 2.332 1.00 50.91 83 GLY A O 1
ATOM 593 N N . LEU A 1 84 ? 11.858 0.658 3.011 1.00 52.12 84 LEU A N 1
ATOM 594 C CA . LEU A 1 84 ? 10.659 -0.010 2.512 1.00 52.12 84 LEU A CA 1
ATOM 595 C C . LEU A 1 84 ? 10.008 0.906 1.475 1.00 52.12 84 LEU A C 1
ATOM 597 O O . LEU A 1 84 ? 9.425 1.926 1.845 1.00 52.12 84 LEU A O 1
ATOM 601 N N . ASP A 1 85 ? 10.148 0.544 0.200 1.00 46.91 85 ASP A N 1
ATOM 602 C CA . ASP A 1 85 ? 9.668 1.310 -0.953 1.00 46.91 85 ASP A CA 1
ATOM 603 C C . ASP A 1 85 ? 8.240 1.856 -0.742 1.00 46.91 85 ASP A C 1
ATOM 605 O O . ASP A 1 85 ? 7.331 1.138 -0.313 1.00 46.91 85 ASP A O 1
ATOM 609 N N . GLY A 1 86 ? 8.042 3.149 -1.032 1.00 53.62 86 GLY A N 1
ATOM 610 C CA . GLY A 1 86 ? 6.723 3.799 -1.042 1.00 53.62 86 GLY A CA 1
ATOM 611 C C . GLY A 1 86 ? 6.360 4.669 0.169 1.00 53.62 86 GLY A C 1
ATOM 612 O O . GLY A 1 86 ? 5.208 5.089 0.273 1.00 53.62 86 GLY A O 1
ATOM 613 N N . PHE A 1 87 ? 7.297 4.954 1.077 1.00 50.84 87 PHE A N 1
ATOM 614 C CA . PHE A 1 87 ? 7.093 5.880 2.198 1.00 50.84 87 PHE A CA 1
ATOM 615 C C . PHE A 1 87 ? 8.216 6.918 2.243 1.00 50.84 87 PHE A C 1
ATOM 617 O O . PHE A 1 87 ? 9.252 6.705 2.870 1.00 50.84 87 PHE A O 1
ATOM 624 N N . ASP A 1 88 ? 8.002 8.049 1.573 1.00 54.12 88 ASP A N 1
ATOM 625 C CA . ASP A 1 88 ? 8.900 9.194 1.691 1.00 54.12 88 ASP A CA 1
ATOM 626 C C . ASP A 1 88 ? 8.813 9.786 3.111 1.00 54.12 88 ASP A C 1
ATOM 628 O O . ASP A 1 88 ? 7.741 9.834 3.724 1.00 54.12 88 ASP A O 1
ATOM 632 N N . MET A 1 89 ? 9.950 10.237 3.654 1.00 53.75 89 MET A N 1
ATOM 633 C CA . MET A 1 89 ? 10.032 10.851 4.987 1.00 53.75 89 MET A CA 1
ATOM 634 C C . MET A 1 89 ? 9.013 11.998 5.150 1.00 53.75 89 MET A C 1
ATOM 636 O O . MET A 1 89 ? 8.747 12.731 4.194 1.00 53.75 89 MET A O 1
ATOM 640 N N . PHE A 1 90 ? 8.495 12.214 6.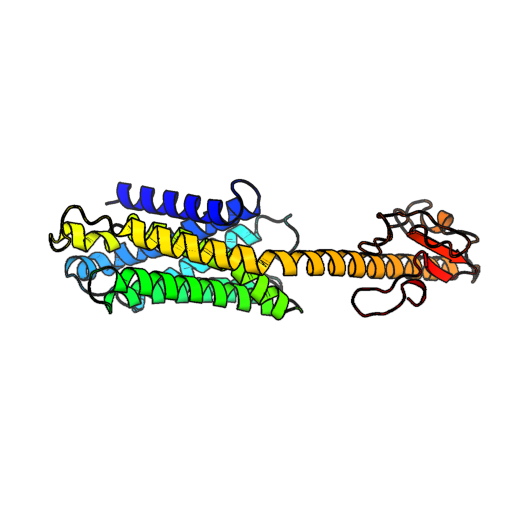373 1.00 55.25 90 PHE A N 1
ATOM 641 C CA . PHE A 1 90 ? 7.486 13.253 6.693 1.00 55.25 90 PHE A CA 1
ATOM 642 C C . PHE A 1 90 ? 7.845 14.673 6.254 1.00 55.25 90 PHE A C 1
ATOM 644 O O . PHE A 1 90 ? 6.965 15.518 6.142 1.00 55.25 90 PHE A O 1
ATOM 651 N N . ILE A 1 91 ? 9.128 14.942 6.021 1.00 63.16 91 ILE A N 1
ATOM 652 C CA . ILE A 1 91 ? 9.638 16.266 5.653 1.00 63.16 91 ILE A CA 1
ATOM 653 C C . ILE A 1 91 ? 9.574 16.485 4.128 1.00 63.16 91 ILE A C 1
ATOM 655 O O . ILE A 1 91 ? 9.900 17.554 3.624 1.00 63.16 91 ILE A O 1
ATOM 659 N N . THR A 1 92 ? 9.114 15.496 3.362 1.00 70.88 92 THR A N 1
ATOM 660 C CA . THR A 1 92 ? 8.882 15.656 1.924 1.00 70.88 92 THR A CA 1
ATOM 661 C C . THR A 1 92 ? 7.455 16.147 1.647 1.00 70.88 92 THR A C 1
ATOM 663 O O . THR A 1 92 ? 6.530 15.814 2.395 1.00 70.88 92 THR A O 1
ATOM 666 N N . PRO A 1 93 ? 7.213 16.869 0.536 1.00 73.62 93 PRO A N 1
ATOM 667 C CA . PRO A 1 93 ? 5.859 17.218 0.089 1.00 73.62 93 PRO A CA 1
ATOM 668 C C . PRO A 1 93 ? 4.917 16.006 -0.025 1.00 73.62 93 PRO A C 1
ATOM 670 O O . PRO A 1 93 ? 3.711 16.138 0.163 1.00 73.62 93 PRO A O 1
ATOM 673 N N . LYS A 1 94 ? 5.473 14.813 -0.272 1.00 67.31 94 LYS A N 1
ATOM 674 C CA . LYS A 1 94 ? 4.746 13.540 -0.359 1.00 67.31 94 LYS A CA 1
ATOM 675 C C . LYS A 1 94 ? 4.400 12.926 1.006 1.00 67.31 94 LYS A C 1
ATOM 677 O O . LYS A 1 94 ? 3.463 12.138 1.091 1.00 67.31 94 LYS A O 1
ATOM 682 N N . GLY A 1 95 ? 5.102 13.300 2.080 1.00 70.00 95 GLY A N 1
ATOM 683 C CA . GLY A 1 95 ? 4.860 12.804 3.441 1.00 70.00 95 GLY A CA 1
ATOM 684 C C . GLY A 1 95 ? 3.690 13.489 4.164 1.00 70.00 95 GLY A C 1
ATOM 685 O O . GLY A 1 95 ? 3.030 12.869 5.003 1.00 70.00 95 GLY A O 1
ATOM 686 N N . TRP A 1 96 ? 3.384 14.744 3.816 1.00 76.06 96 TRP A N 1
ATOM 687 C CA . TRP A 1 96 ? 2.309 15.533 4.438 1.00 76.06 96 TRP A CA 1
ATOM 688 C C . TRP A 1 96 ? 0.915 14.905 4.332 1.00 76.06 96 TRP A C 1
ATOM 690 O O . TRP A 1 96 ? 0.238 14.800 5.359 1.00 76.06 96 TRP A O 1
ATOM 700 N N . PRO A 1 97 ? 0.466 14.436 3.154 1.00 73.81 97 PRO A N 1
ATOM 701 C CA . PRO A 1 97 ? -0.840 13.800 3.040 1.00 73.81 97 PRO A CA 1
ATOM 702 C C . PRO A 1 97 ? -0.986 12.564 3.932 1.00 73.81 97 PRO A C 1
ATOM 704 O O . PRO A 1 97 ? -2.047 12.314 4.499 1.00 73.81 97 PRO A O 1
ATOM 707 N N . MET A 1 98 ? 0.101 11.817 4.121 1.00 69.00 98 MET A N 1
ATOM 708 C CA . MET A 1 98 ? 0.097 10.618 4.947 1.00 69.00 98 MET A CA 1
ATOM 709 C C . MET A 1 98 ? 0.048 10.935 6.443 1.00 69.00 98 MET A C 1
ATOM 711 O O . MET A 1 98 ? -0.635 10.241 7.197 1.00 69.00 98 MET A O 1
ATOM 715 N N . LEU A 1 99 ? 0.712 12.015 6.867 1.00 75.81 99 LEU A N 1
ATOM 716 C CA . LEU A 1 99 ? 0.560 12.556 8.216 1.00 75.81 99 LEU A CA 1
ATOM 717 C C . LEU A 1 99 ? -0.890 12.966 8.473 1.00 75.81 99 LEU A C 1
ATOM 719 O O . LEU A 1 99 ? -1.480 12.540 9.462 1.00 75.81 99 LEU A O 1
ATOM 723 N N . LEU A 1 100 ? -1.477 13.750 7.565 1.00 79.00 100 LEU A N 1
ATOM 724 C CA . LEU A 1 100 ? -2.860 14.213 7.680 1.00 79.00 100 LEU A CA 1
ATOM 725 C C . LEU A 1 100 ? -3.849 13.044 7.717 1.00 79.00 100 LEU A C 1
ATOM 727 O O . LEU A 1 100 ? -4.765 13.056 8.537 1.00 79.00 100 LEU A O 1
ATOM 731 N N . ALA A 1 101 ? -3.629 12.007 6.905 1.00 73.81 101 ALA A N 1
ATOM 732 C CA . ALA A 1 101 ? -4.422 10.783 6.949 1.00 73.81 101 ALA A CA 1
ATOM 733 C C . ALA A 1 101 ? -4.305 10.075 8.310 1.00 73.81 101 ALA A C 1
ATOM 735 O O . ALA A 1 101 ? -5.321 9.676 8.876 1.00 73.81 101 ALA A O 1
ATOM 736 N N . GLY A 1 102 ? -3.097 9.970 8.878 1.00 74.44 102 GLY A N 1
ATOM 737 C CA . GLY A 1 102 ? -2.876 9.390 10.208 1.00 74.44 102 GLY A CA 1
ATOM 738 C C . GLY A 1 102 ? -3.539 10.187 11.339 1.00 74.44 102 GLY A C 1
ATOM 739 O O . GLY A 1 102 ? -4.167 9.602 12.224 1.00 74.44 102 GLY A O 1
ATOM 740 N N . LEU A 1 103 ? -3.457 11.520 11.291 1.00 80.75 103 LEU A N 1
ATOM 741 C CA . LEU A 1 103 ? -4.125 12.410 12.247 1.00 80.75 103 LEU A CA 1
ATOM 742 C C . LEU A 1 103 ? -5.650 12.309 12.132 1.00 80.75 103 LEU A C 1
ATOM 744 O O . LEU A 1 103 ? -6.334 12.117 13.139 1.00 80.75 103 LEU A O 1
ATOM 748 N N . GLY A 1 104 ? -6.178 12.384 10.908 1.00 79.44 104 GLY A N 1
ATOM 749 C CA . GLY A 1 104 ? -7.604 12.224 10.630 1.00 79.44 104 GLY A CA 1
ATOM 750 C C . GLY A 1 104 ? -8.118 10.870 11.113 1.00 79.44 104 GLY A C 1
ATOM 751 O O . GLY A 1 104 ? -9.155 10.803 11.770 1.00 79.44 104 GLY A O 1
ATOM 752 N N . TYR A 1 105 ? -7.349 9.804 10.887 1.00 76.69 105 TYR A N 1
ATOM 753 C CA . TYR A 1 105 ? -7.680 8.466 11.359 1.00 76.69 105 TYR A CA 1
ATOM 754 C C . TYR A 1 105 ? -7.761 8.382 12.885 1.00 76.69 105 TYR A C 1
ATOM 756 O O . TYR A 1 105 ? -8.761 7.905 13.422 1.00 76.69 105 TYR A O 1
ATOM 764 N N . GLY A 1 106 ? -6.755 8.897 13.597 1.00 78.19 106 GLY A N 1
ATOM 765 C CA . GLY A 1 106 ? -6.752 8.914 15.060 1.00 78.19 106 GLY A CA 1
ATOM 766 C C . GLY A 1 106 ? -7.942 9.679 15.646 1.00 78.19 106 GLY A C 1
ATOM 767 O O . GLY A 1 106 ? -8.571 9.211 16.598 1.00 78.19 106 GLY A O 1
ATOM 768 N N . VAL A 1 107 ? -8.304 10.821 15.051 1.00 80.94 107 VAL A N 1
ATOM 769 C CA . VAL A 1 107 ? -9.475 11.614 15.464 1.00 80.94 107 VAL A CA 1
ATOM 770 C C . VAL A 1 107 ? -10.781 10.868 15.194 1.00 80.94 107 VAL A C 1
ATOM 772 O O . VAL A 1 107 ? -11.639 10.820 16.075 1.00 80.94 107 VAL A O 1
ATOM 775 N N . LEU A 1 108 ? -10.934 10.247 14.021 1.00 78.62 108 LEU A N 1
ATOM 776 C CA . LEU A 1 108 ? -12.128 9.470 13.675 1.00 78.62 108 LEU A CA 1
ATOM 777 C C . LEU A 1 108 ? -12.316 8.272 14.609 1.00 78.62 108 LEU A C 1
ATOM 779 O O . LEU A 1 108 ? -13.419 8.064 15.115 1.00 78.62 108 LEU A O 1
ATOM 783 N N . LEU A 1 109 ? -11.249 7.520 14.895 1.00 73.62 109 LEU A N 1
ATOM 784 C CA . LEU A 1 109 ? -11.301 6.387 15.823 1.00 73.62 109 LEU A CA 1
ATOM 785 C C . LEU A 1 109 ? -11.602 6.832 17.256 1.00 73.62 109 LEU A C 1
ATOM 787 O O . LEU A 1 109 ? -12.430 6.218 17.928 1.00 73.62 109 LEU A O 1
ATOM 791 N N . GLY A 1 110 ? -10.971 7.912 17.724 1.00 75.06 110 GLY A N 1
ATOM 792 C CA . GLY A 1 110 ? -11.261 8.490 19.036 1.00 75.06 110 GLY A CA 1
ATOM 793 C C . GLY A 1 110 ? -12.708 8.986 19.136 1.00 75.06 110 GLY A C 1
ATOM 794 O O . GLY A 1 110 ? -13.383 8.759 20.142 1.00 75.06 110 GLY A O 1
ATOM 795 N N . GLY A 1 111 ? -13.211 9.618 18.074 1.00 79.44 111 GLY A N 1
ATOM 796 C CA . GLY A 1 111 ? -14.597 10.062 17.959 1.00 79.44 111 GLY A CA 1
ATOM 797 C C . GLY A 1 111 ? -15.574 8.890 17.987 1.00 79.44 111 GLY A C 1
ATOM 798 O O . GLY A 1 111 ? -16.521 8.909 18.769 1.00 79.44 111 GLY A O 1
ATOM 799 N N . ALA A 1 112 ? -15.309 7.836 17.213 1.00 77.69 112 ALA A N 1
ATOM 800 C CA . ALA A 1 112 ? -16.082 6.595 17.214 1.00 77.69 112 ALA A CA 1
ATOM 801 C C . ALA A 1 112 ? -16.095 5.930 18.599 1.00 77.69 112 ALA A C 1
ATOM 803 O O . ALA A 1 112 ? -17.150 5.520 19.094 1.00 77.69 112 ALA A O 1
ATOM 804 N N . TYR A 1 113 ? -14.933 5.888 19.258 1.00 76.69 113 TYR A N 1
ATOM 805 C CA . TYR A 1 113 ? -14.783 5.410 20.627 1.00 76.69 113 TYR A CA 1
ATOM 806 C C . TYR A 1 113 ? -15.669 6.213 21.585 1.00 76.69 113 TYR A C 1
ATOM 808 O O . TYR A 1 113 ? -16.416 5.612 22.354 1.00 76.69 113 TYR A O 1
ATOM 816 N N . ALA A 1 114 ? -15.659 7.545 21.527 1.00 78.75 114 ALA A N 1
ATOM 817 C CA . ALA A 1 114 ? -16.507 8.381 22.379 1.00 78.75 114 ALA A CA 1
ATOM 818 C C . ALA A 1 114 ? -18.005 8.245 22.049 1.00 78.75 114 ALA A C 1
ATOM 820 O O . ALA A 1 114 ? -18.835 8.154 22.956 1.00 78.75 114 ALA A O 1
ATOM 821 N N . LEU A 1 115 ? -18.360 8.160 20.762 1.00 80.38 115 LEU A N 1
ATOM 822 C CA . LEU A 1 115 ? -19.747 8.074 20.298 1.00 80.38 115 LEU A CA 1
ATOM 823 C C . LEU A 1 115 ? -20.451 6.804 20.787 1.00 80.38 115 LEU A C 1
ATOM 825 O O . LEU A 1 115 ? -21.672 6.808 20.942 1.00 80.38 115 LEU A O 1
ATOM 829 N N . ARG A 1 116 ? -19.698 5.744 21.115 1.00 78.44 116 ARG A N 1
ATOM 830 C CA . ARG A 1 116 ? -20.260 4.499 21.662 1.00 78.44 116 ARG A CA 1
ATOM 831 C C . ARG A 1 116 ? -21.139 4.715 22.891 1.00 78.44 116 ARG A C 1
ATOM 833 O O . ARG A 1 116 ? -22.101 3.980 23.093 1.00 78.44 116 ARG A O 1
ATOM 840 N N . TRP A 1 117 ? -20.812 5.721 23.699 1.00 76.81 117 TRP A N 1
ATOM 841 C CA . TRP A 1 117 ? -21.517 6.030 24.941 1.00 76.81 117 TRP A CA 1
ATOM 842 C C . TRP A 1 117 ? -22.914 6.610 24.704 1.00 76.81 117 TRP A C 1
ATOM 844 O O . TRP A 1 117 ? -23.719 6.647 25.627 1.00 76.81 117 TRP A O 1
ATOM 854 N N . ARG A 1 118 ? -23.236 7.017 23.467 1.00 81.69 118 ARG A N 1
ATOM 855 C CA . ARG A 1 118 ? -24.592 7.438 23.084 1.00 81.69 118 ARG A CA 1
ATOM 856 C C . ARG A 1 118 ? -25.536 6.269 22.803 1.00 81.69 118 ARG A C 1
ATOM 858 O O . ARG A 1 118 ? -26.743 6.477 22.740 1.00 81.69 118 ARG A O 1
ATOM 865 N N . PHE A 1 119 ? -25.012 5.058 22.617 1.00 78.69 119 PHE A N 1
ATOM 866 C CA . PHE A 1 119 ? -25.827 3.876 22.348 1.00 78.69 119 PHE A CA 1
ATOM 867 C C . PHE A 1 119 ? -26.146 3.136 23.645 1.00 78.69 119 PHE A C 1
ATOM 869 O O . PHE A 1 119 ? -25.299 3.036 24.540 1.00 78.69 119 PHE A O 1
ATOM 876 N N . SER A 1 120 ? -27.355 2.579 23.735 1.00 71.44 120 SER A N 1
ATOM 877 C CA . SER A 1 120 ? -27.755 1.763 24.880 1.00 71.44 120 SER A CA 1
ATOM 878 C C . SER A 1 120 ? -26.846 0.531 25.036 1.00 71.44 120 SER A C 1
ATOM 880 O O . SER A 1 120 ? -26.327 0.023 24.035 1.00 71.44 120 SER A O 1
ATOM 882 N N . PRO A 1 121 ? -26.629 0.052 26.275 1.00 71.00 121 PRO A N 1
ATOM 883 C CA . PRO A 1 121 ? -25.851 -1.157 26.532 1.00 71.00 121 PRO A CA 1
ATOM 884 C C . PRO A 1 121 ? -26.365 -2.352 25.713 1.00 71.00 121 PRO A C 1
ATOM 886 O O . PRO A 1 121 ? -27.569 -2.502 25.495 1.00 71.00 121 PRO A O 1
ATOM 889 N N . GLY A 1 122 ? -25.449 -3.212 25.260 1.00 71.25 122 GLY A N 1
ATOM 890 C CA . GLY A 1 122 ? -25.762 -4.428 24.500 1.00 71.25 122 GLY A CA 1
ATOM 891 C C . GLY A 1 122 ? -25.244 -4.440 23.057 1.00 71.25 122 GLY A C 1
ATOM 892 O O . GLY A 1 122 ? -24.422 -3.621 22.651 1.00 71.25 122 GLY A O 1
ATOM 893 N N . TRP A 1 123 ? -25.725 -5.401 22.259 1.00 69.62 123 TRP A N 1
ATOM 894 C CA . TRP A 1 123 ? -25.163 -5.724 20.935 1.00 69.62 123 TRP A CA 1
ATOM 895 C C . TRP A 1 123 ? -25.219 -4.566 19.927 1.00 69.62 123 TRP A C 1
ATOM 897 O O . TRP A 1 123 ? -24.328 -4.431 19.091 1.00 69.62 123 TRP A O 1
ATOM 907 N N . LYS A 1 124 ? -26.235 -3.696 20.030 1.00 72.38 124 LYS A N 1
ATOM 908 C CA . LYS A 1 124 ? -26.389 -2.521 19.159 1.00 72.38 124 LYS A CA 1
ATOM 909 C C . LYS A 1 124 ? -25.206 -1.561 19.294 1.00 72.38 124 LYS A C 1
ATOM 911 O O . LYS A 1 124 ? -24.749 -1.022 18.290 1.00 72.38 124 LYS A O 1
ATOM 916 N N . ARG A 1 125 ? -24.671 -1.391 20.510 1.00 75.06 125 ARG A N 1
ATOM 917 C CA . ARG A 1 125 ? -23.473 -0.579 20.753 1.00 75.06 125 ARG A CA 1
ATOM 918 C C . ARG A 1 125 ? -22.241 -1.200 20.102 1.00 75.06 125 ARG A C 1
ATOM 920 O O . ARG A 1 125 ? -21.477 -0.481 19.469 1.00 75.06 125 ARG A O 1
ATOM 927 N N . SER A 1 126 ? -22.054 -2.513 20.229 1.00 71.81 126 SER A N 1
ATOM 928 C CA . SER A 1 126 ? -20.926 -3.219 19.605 1.00 71.81 126 SER A CA 1
ATOM 929 C C . SER A 1 126 ? -20.962 -3.085 18.084 1.00 71.81 126 SER A C 1
ATOM 931 O O . SER A 1 126 ? -19.954 -2.721 17.488 1.00 71.81 126 SER A O 1
ATOM 933 N N . VAL A 1 127 ? -22.134 -3.267 17.465 1.00 72.06 127 VAL A N 1
ATOM 934 C CA . VAL A 1 127 ? -22.312 -3.076 16.016 1.00 72.06 127 VAL A CA 1
ATOM 935 C C . VAL A 1 127 ? -22.041 -1.631 15.607 1.00 72.06 127 VAL A C 1
ATOM 937 O O . VAL A 1 127 ? -21.296 -1.411 14.658 1.00 72.06 127 VAL A O 1
ATOM 940 N N . ALA A 1 128 ? -22.574 -0.643 16.331 1.00 72.69 128 ALA A N 1
ATOM 941 C CA . ALA A 1 128 ? -22.331 0.765 16.021 1.00 72.69 128 ALA A CA 1
ATOM 942 C C . ALA A 1 128 ? -20.837 1.121 16.087 1.00 72.69 128 ALA A C 1
ATOM 944 O O . ALA A 1 128 ? -20.324 1.787 15.192 1.00 72.69 128 ALA A O 1
ATOM 945 N N . VAL A 1 129 ? -20.124 0.632 17.107 1.00 74.00 129 VAL A N 1
ATOM 946 C CA . VAL A 1 129 ? -18.671 0.809 17.222 1.00 74.00 129 VAL A CA 1
ATOM 947 C C . VAL A 1 129 ? -17.961 0.158 16.044 1.00 74.00 129 VAL A C 1
ATOM 949 O O . VAL A 1 129 ? -17.197 0.830 15.366 1.00 74.00 129 VAL A O 1
ATOM 952 N N . VAL A 1 130 ? -18.250 -1.109 15.746 1.00 74.38 130 VAL A N 1
ATOM 953 C CA . VAL A 1 130 ? -17.640 -1.816 14.612 1.00 74.38 130 VAL A CA 1
ATOM 954 C C . VAL A 1 130 ? -17.859 -1.053 13.304 1.00 74.38 130 VAL A C 1
ATOM 956 O O . VAL A 1 130 ? -16.895 -0.803 12.589 1.00 74.38 130 VAL A O 1
ATOM 959 N N . VAL A 1 131 ? -19.086 -0.613 13.019 1.00 76.44 131 VAL A N 1
ATOM 960 C CA . VAL A 1 131 ? -19.412 0.147 11.802 1.00 76.44 131 VAL A CA 1
ATOM 961 C C . VAL A 1 131 ? -18.623 1.453 11.729 1.00 76.44 131 VAL A C 1
ATOM 963 O O . VAL A 1 131 ? -18.040 1.751 10.690 1.00 76.44 131 VAL A O 1
ATOM 966 N N . LEU A 1 132 ? -18.556 2.216 12.822 1.00 76.19 132 LEU A N 1
ATOM 967 C CA . LEU A 1 132 ? -17.816 3.480 12.855 1.00 76.19 132 LEU A CA 1
ATOM 968 C C . LEU A 1 132 ? -16.311 3.272 12.667 1.00 76.19 132 LEU A C 1
ATOM 970 O O . LEU A 1 132 ? -15.664 4.055 11.974 1.00 76.19 132 LEU A O 1
ATOM 974 N N . LEU A 1 133 ? -15.755 2.213 13.258 1.00 73.69 133 LEU A N 1
ATOM 975 C CA . LEU A 1 133 ? -14.338 1.881 13.139 1.00 73.69 133 LEU A CA 1
ATOM 976 C C . LEU A 1 133 ? -13.991 1.390 11.730 1.00 73.69 133 LEU A C 1
ATOM 978 O O . LEU A 1 133 ? -12.984 1.819 11.170 1.00 73.69 133 LEU A O 1
ATOM 982 N N . VAL A 1 134 ? -14.846 0.557 11.132 1.00 74.81 134 VAL A N 1
ATOM 983 C CA . VAL A 1 134 ? -14.716 0.092 9.742 1.00 74.81 134 VAL A CA 1
ATOM 984 C C . VAL A 1 134 ? -14.808 1.258 8.771 1.00 74.81 134 VAL A C 1
ATOM 986 O O . VAL A 1 134 ? -13.949 1.394 7.904 1.00 74.81 134 VAL A O 1
ATOM 989 N N . PHE A 1 135 ? -15.802 2.129 8.941 1.00 76.00 135 PHE A N 1
ATOM 990 C CA . PHE A 1 135 ? -15.960 3.312 8.104 1.00 76.00 135 PHE A CA 1
ATOM 991 C C . PHE A 1 135 ? -14.770 4.265 8.250 1.00 76.00 135 PHE A C 1
ATOM 993 O O . PHE A 1 135 ? -14.244 4.741 7.249 1.00 76.00 135 PHE A O 1
ATOM 1000 N N . GLY A 1 136 ? -14.289 4.489 9.477 1.00 73.50 136 GLY A N 1
ATOM 1001 C CA . GLY A 1 136 ? -13.082 5.276 9.726 1.00 73.50 136 GLY A CA 1
ATOM 1002 C C . GLY A 1 136 ? -11.834 4.669 9.079 1.00 73.50 136 GLY A C 1
ATOM 1003 O O . GLY A 1 136 ? -11.042 5.398 8.485 1.00 73.50 136 GLY A O 1
ATOM 1004 N N . GLY A 1 137 ? -11.676 3.341 9.142 1.00 72.75 137 GLY A N 1
ATOM 1005 C CA . GLY A 1 137 ? -10.595 2.602 8.478 1.00 72.75 137 GLY A CA 1
ATOM 1006 C C . GLY A 1 137 ? -10.652 2.713 6.959 1.00 72.75 137 GLY A C 1
ATOM 1007 O O . GLY A 1 137 ? -9.638 3.006 6.326 1.00 72.75 137 GLY A O 1
ATOM 1008 N N . TRP A 1 138 ? -11.842 2.548 6.383 1.00 77.38 138 TRP A N 1
ATOM 1009 C CA . TRP A 1 138 ? -12.073 2.703 4.951 1.00 77.38 138 TRP A CA 1
ATOM 1010 C C . TRP A 1 138 ? -11.817 4.135 4.468 1.00 77.38 138 TRP A C 1
ATOM 1012 O O . TRP A 1 138 ? -11.122 4.347 3.475 1.00 77.38 138 TRP A O 1
ATOM 1022 N N . LEU A 1 139 ? -12.329 5.135 5.189 1.00 72.38 139 LEU A N 1
ATOM 1023 C CA . LEU A 1 139 ? -12.141 6.538 4.834 1.00 72.38 139 LEU A CA 1
ATOM 1024 C C . LEU A 1 139 ? -10.661 6.928 4.907 1.00 72.38 139 LEU A C 1
ATOM 1026 O O . LEU A 1 139 ? -10.150 7.562 3.989 1.00 72.38 139 LEU A O 1
ATOM 1030 N N . ALA A 1 140 ? -9.951 6.511 5.957 1.00 69.44 140 ALA A N 1
ATOM 1031 C CA . ALA A 1 140 ? -8.529 6.805 6.100 1.00 69.44 140 ALA A CA 1
ATOM 1032 C C . ALA A 1 140 ? -7.674 6.140 5.014 1.00 69.44 140 ALA A C 1
ATOM 1034 O O . ALA A 1 140 ? -6.784 6.790 4.464 1.00 69.44 140 ALA A O 1
ATOM 1035 N N . GLY A 1 141 ? -7.940 4.876 4.671 1.00 69.81 141 GLY A N 1
ATOM 1036 C CA . GLY A 1 141 ? -7.213 4.213 3.590 1.00 69.81 141 GLY A CA 1
ATOM 1037 C C . GLY A 1 141 ? -7.542 4.802 2.215 1.00 69.81 141 GLY A C 1
ATOM 1038 O O . GLY A 1 141 ? -6.637 4.970 1.401 1.00 69.81 141 GLY A O 1
ATOM 1039 N N . THR A 1 142 ? -8.789 5.221 1.988 1.00 68.31 142 THR A N 1
ATOM 1040 C CA . THR A 1 142 ? -9.191 5.924 0.759 1.00 68.31 142 THR A CA 1
ATOM 1041 C C . THR A 1 142 ? -8.504 7.284 0.643 1.00 68.31 142 THR A C 1
ATOM 1043 O O . THR A 1 142 ? -7.898 7.569 -0.385 1.00 68.31 142 THR A O 1
ATOM 1046 N N . LEU A 1 143 ? -8.512 8.099 1.704 1.00 67.94 143 LEU A N 1
ATOM 1047 C CA . LEU A 1 143 ? -7.823 9.396 1.733 1.00 67.94 143 LEU A CA 1
ATOM 1048 C C . LEU A 1 143 ? -6.317 9.246 1.522 1.00 67.94 143 LEU A C 1
ATOM 1050 O O . LEU A 1 143 ? -5.719 10.019 0.781 1.00 67.94 143 LEU A O 1
ATOM 1054 N N . ARG A 1 144 ? -5.710 8.221 2.129 1.00 64.94 144 ARG A N 1
ATOM 1055 C CA . ARG A 1 144 ? -4.308 7.875 1.885 1.00 64.94 144 ARG A CA 1
ATOM 1056 C C . ARG A 1 144 ? -4.069 7.479 0.435 1.00 64.94 144 ARG A C 1
ATOM 1058 O O . ARG A 1 144 ? -3.000 7.719 -0.098 1.00 64.94 144 ARG A O 1
ATOM 1065 N N . GLY A 1 145 ? -5.031 6.830 -0.191 1.00 65.00 145 GLY A N 1
ATOM 1066 C CA . GLY A 1 145 ? -4.889 6.362 -1.548 1.00 65.00 145 GLY A CA 1
ATOM 1067 C C . GLY A 1 145 ? -5.185 7.428 -2.618 1.00 65.00 145 GLY A C 1
ATOM 1068 O O . GLY A 1 145 ? -4.606 7.369 -3.696 1.00 65.00 145 GLY A O 1
ATOM 1069 N N . MET A 1 146 ? -5.978 8.458 -2.303 1.00 64.9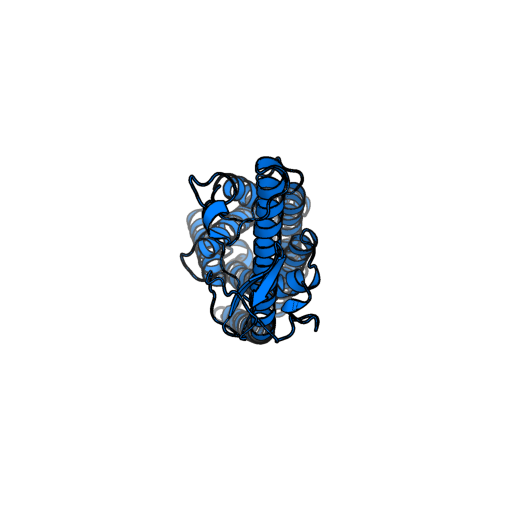4 146 MET A N 1
ATOM 1070 C CA . MET A 1 146 ? -6.186 9.647 -3.153 1.00 64.94 146 MET A CA 1
ATOM 1071 C C . MET A 1 146 ? -4.906 10.463 -3.385 1.00 64.94 146 MET A C 1
ATOM 1073 O O . MET A 1 146 ? -4.857 11.296 -4.284 1.00 64.94 146 MET A O 1
ATOM 1077 N N . THR A 1 147 ? -3.862 10.233 -2.588 1.00 63.06 147 THR A N 1
ATOM 1078 C CA . THR A 1 147 ? -2.545 10.860 -2.772 1.00 63.06 147 THR A CA 1
ATOM 1079 C C . THR A 1 147 ? -1.726 10.170 -3.861 1.00 63.06 147 THR A C 1
ATOM 1081 O O . THR A 1 147 ? -0.654 10.651 -4.218 1.00 63.06 147 THR A O 1
ATOM 1084 N N . PHE A 1 148 ? -2.206 9.032 -4.364 1.00 56.69 148 PHE A N 1
ATOM 1085 C CA . PHE A 1 148 ? -1.664 8.320 -5.511 1.00 56.69 148 PHE A CA 1
ATOM 1086 C C . PHE A 1 148 ? -2.603 8.550 -6.703 1.00 56.69 148 PHE A C 1
ATOM 1088 O O . PHE A 1 148 ? -3.811 8.682 -6.520 1.00 56.69 148 PHE A O 1
ATOM 1095 N N . GLU A 1 149 ? -2.078 8.567 -7.931 1.00 58.31 149 GLU A N 1
ATOM 1096 C CA . GLU A 1 149 ? -2.834 8.845 -9.173 1.00 58.31 149 GLU A CA 1
ATOM 1097 C C . GLU A 1 149 ? -3.944 7.813 -9.509 1.00 58.31 149 GLU A C 1
ATOM 1099 O O . GLU A 1 149 ? -4.483 7.805 -10.611 1.00 58.31 149 GLU A O 1
ATOM 1104 N N . ALA A 1 150 ? -4.319 6.938 -8.572 1.00 59.84 150 ALA A N 1
ATOM 1105 C CA . ALA A 1 150 ? -5.292 5.866 -8.750 1.00 59.84 150 ALA A CA 1
ATOM 1106 C C . ALA A 1 150 ? -6.263 5.777 -7.555 1.00 59.84 150 ALA A C 1
ATOM 1108 O O . ALA A 1 150 ? -6.251 4.808 -6.792 1.00 59.84 150 ALA A O 1
ATOM 1109 N N . ALA A 1 151 ? -7.130 6.785 -7.403 1.00 59.81 151 ALA A N 1
ATOM 1110 C CA . ALA A 1 151 ? -8.126 6.872 -6.325 1.00 59.81 151 ALA A CA 1
ATOM 1111 C C . ALA A 1 151 ? -9.077 5.650 -6.241 1.00 59.81 151 ALA A C 1
ATOM 1113 O O . ALA A 1 151 ? -9.526 5.282 -5.154 1.00 59.81 151 ALA A O 1
ATOM 1114 N N . GLU A 1 152 ? -9.348 4.975 -7.360 1.00 63.44 152 GLU A N 1
ATOM 1115 C CA . GLU A 1 152 ? -10.171 3.756 -7.387 1.00 63.44 152 GLU A CA 1
ATOM 1116 C C . GLU A 1 152 ? -9.421 2.535 -6.835 1.00 63.44 152 GLU A C 1
ATOM 1118 O O . GLU A 1 152 ? -9.944 1.802 -5.990 1.00 63.44 152 GLU A O 1
ATOM 1123 N N . ALA A 1 153 ? -8.158 2.353 -7.234 1.00 64.50 153 ALA A N 1
ATOM 1124 C CA . ALA A 1 153 ? -7.299 1.291 -6.705 1.00 64.50 153 ALA A CA 1
ATOM 1125 C C . ALA A 1 153 ? -7.074 1.470 -5.196 1.00 64.50 153 ALA A C 1
ATOM 1127 O O . ALA A 1 153 ? -7.094 0.514 -4.424 1.00 64.50 153 ALA A O 1
ATOM 1128 N N . ALA A 1 154 ? -6.937 2.720 -4.772 1.00 64.31 154 ALA A N 1
ATOM 1129 C CA . ALA A 1 154 ? -6.855 3.154 -3.391 1.00 64.31 154 ALA A CA 1
ATOM 1130 C C . ALA A 1 154 ? -8.050 2.730 -2.523 1.00 64.31 154 ALA A C 1
ATOM 1132 O O . ALA A 1 154 ? -7.859 2.164 -1.443 1.00 64.31 154 ALA A O 1
ATOM 1133 N N . ALA A 1 155 ? -9.276 2.964 -2.998 1.00 65.88 155 ALA A N 1
ATOM 1134 C CA . ALA A 1 155 ? -10.482 2.533 -2.299 1.00 65.88 155 ALA A CA 1
ATOM 1135 C C . ALA A 1 155 ? -10.538 0.999 -2.178 1.00 65.88 155 ALA A C 1
ATOM 1137 O O . ALA A 1 155 ? -10.827 0.476 -1.099 1.00 65.88 155 ALA A O 1
ATOM 1138 N N . GLY A 1 156 ? -10.180 0.274 -3.245 1.00 66.19 156 GLY A N 1
ATOM 1139 C CA . GLY A 1 156 ? -10.101 -1.191 -3.237 1.00 66.19 156 GLY A CA 1
ATOM 1140 C C . GLY A 1 156 ? -9.068 -1.732 -2.242 1.00 66.19 156 GLY A C 1
ATOM 1141 O O . GLY A 1 156 ? -9.382 -2.585 -1.412 1.00 66.19 156 GLY A O 1
ATOM 1142 N N . VAL A 1 157 ? -7.852 -1.180 -2.241 1.00 66.88 157 VAL A N 1
ATOM 1143 C CA . VAL A 1 157 ? -6.796 -1.546 -1.280 1.00 66.88 157 VAL A CA 1
ATOM 1144 C C . VAL A 1 157 ? -7.230 -1.251 0.156 1.00 66.88 157 VAL A C 1
ATOM 1146 O O . VAL A 1 157 ? -6.964 -2.051 1.060 1.00 66.88 157 VAL A O 1
ATOM 1149 N N . SER A 1 158 ? -7.937 -0.142 0.385 1.00 68.56 158 SER A N 1
ATOM 1150 C CA . SER A 1 158 ? -8.468 0.199 1.705 1.00 68.56 158 SER A CA 1
ATOM 1151 C C . SER A 1 158 ? -9.526 -0.789 2.197 1.00 68.56 158 SER A C 1
ATOM 1153 O O . SER A 1 158 ? -9.613 -1.015 3.404 1.00 68.56 158 SER A O 1
ATOM 1155 N N . LEU A 1 159 ? -10.322 -1.378 1.302 1.00 69.81 159 LEU A N 1
ATOM 1156 C CA . LEU A 1 159 ? -11.277 -2.427 1.668 1.00 69.81 159 LEU A CA 1
ATOM 1157 C C . LEU A 1 159 ? -10.564 -3.716 2.084 1.00 69.81 159 LEU A C 1
ATOM 1159 O O . LEU A 1 159 ? -10.968 -4.353 3.051 1.00 69.81 159 LEU A O 1
ATOM 1163 N N . ILE A 1 160 ? -9.472 -4.065 1.406 1.00 68.38 160 ILE A N 1
ATOM 1164 C CA . ILE A 1 160 ? -8.715 -5.294 1.683 1.00 68.38 160 ILE A CA 1
ATOM 1165 C C . ILE A 1 160 ? -7.876 -5.171 2.959 1.00 68.38 160 ILE A C 1
ATOM 1167 O O . ILE A 1 160 ? -7.710 -6.145 3.682 1.00 68.38 160 ILE A O 1
ATOM 1171 N N . THR A 1 161 ? -7.336 -3.987 3.250 1.00 71.12 161 THR A N 1
ATOM 1172 C CA . THR A 1 161 ? -6.369 -3.803 4.348 1.00 71.12 161 THR A CA 1
ATOM 1173 C C . THR A 1 161 ? -6.949 -3.047 5.540 1.00 71.12 161 THR A C 1
ATOM 1175 O O . THR A 1 161 ? -6.785 -3.469 6.684 1.00 71.12 161 THR A O 1
ATOM 1178 N N . GLY A 1 162 ? -7.671 -1.953 5.293 1.00 73.69 162 GLY A N 1
ATOM 1179 C CA . GLY A 1 162 ? -8.211 -1.088 6.341 1.00 73.69 162 GLY A CA 1
ATOM 1180 C C . GLY A 1 162 ? -9.398 -1.705 7.077 1.00 73.69 162 GLY A C 1
ATOM 1181 O O . GLY A 1 162 ? -9.509 -1.553 8.294 1.00 73.69 162 GLY A O 1
ATOM 1182 N N . VAL A 1 163 ? -10.266 -2.436 6.370 1.00 74.75 163 VAL A N 1
ATOM 1183 C CA . VAL A 1 163 ? -11.444 -3.061 6.990 1.00 74.75 163 VAL A CA 1
ATOM 1184 C C . VAL A 1 163 ? -11.050 -4.210 7.920 1.00 74.75 163 VAL A C 1
ATOM 1186 O O . VAL A 1 163 ? -11.451 -4.149 9.083 1.00 74.75 163 VAL A O 1
ATOM 1189 N N . PRO A 1 164 ? -10.229 -5.204 7.516 1.00 75.88 164 PRO A N 1
ATOM 1190 C CA . PRO A 1 164 ? -9.798 -6.245 8.446 1.00 75.88 164 PRO A CA 1
ATOM 1191 C C . PRO A 1 164 ? -9.082 -5.660 9.660 1.00 75.88 164 PRO A C 1
ATOM 1193 O O . PRO A 1 164 ? -9.425 -6.010 10.787 1.00 75.88 164 PRO A O 1
ATOM 1196 N N . PHE A 1 165 ? -8.171 -4.702 9.459 1.00 79.94 165 PHE A N 1
ATOM 1197 C CA . PHE A 1 165 ? -7.525 -3.993 10.564 1.00 79.94 165 PHE A CA 1
ATOM 1198 C C . PHE A 1 165 ? -8.551 -3.416 11.547 1.00 79.94 165 PHE A C 1
ATOM 1200 O O . PHE A 1 165 ? -8.498 -3.707 12.743 1.00 79.94 165 PHE A O 1
ATOM 1207 N N . ALA A 1 166 ? -9.513 -2.637 11.043 1.00 78.19 166 ALA A N 1
ATOM 1208 C CA . ALA A 1 166 ? -10.522 -1.990 11.871 1.00 78.19 166 ALA A CA 1
ATOM 1209 C C . ALA A 1 166 ? -11.377 -3.005 12.633 1.00 78.19 166 ALA A C 1
ATOM 1211 O O . ALA A 1 166 ? -11.726 -2.766 13.784 1.00 78.19 166 ALA A O 1
ATOM 1212 N N . LEU A 1 167 ? -11.683 -4.146 12.020 1.00 76.81 167 LEU A N 1
ATOM 1213 C CA . LEU A 1 167 ? -12.473 -5.213 12.620 1.00 76.81 167 LEU A CA 1
ATOM 1214 C C . LEU A 1 167 ? -11.721 -5.951 13.736 1.00 76.81 167 LEU A C 1
ATOM 1216 O O . LEU A 1 167 ? -12.255 -6.114 14.836 1.00 76.81 167 LEU A O 1
ATOM 1220 N N . PHE A 1 168 ? -10.474 -6.353 13.483 1.00 78.50 168 PHE A N 1
ATOM 1221 C CA . PHE A 1 168 ? -9.615 -6.990 14.486 1.00 78.50 168 PHE A CA 1
ATOM 1222 C C . PHE A 1 168 ? -9.348 -6.050 15.664 1.00 78.50 168 PHE A C 1
ATOM 1224 O O . PHE A 1 168 ? -9.430 -6.455 16.826 1.00 78.50 168 PHE A O 1
ATOM 1231 N N . TRP A 1 169 ? -9.098 -4.775 15.375 1.00 82.00 169 TRP A N 1
ATOM 1232 C CA . TRP A 1 169 ? -8.906 -3.763 16.404 1.00 82.00 169 TRP A CA 1
ATOM 1233 C C . TRP A 1 169 ? -10.201 -3.457 17.170 1.00 82.00 169 TRP A C 1
ATOM 1235 O O . TRP A 1 169 ? -10.180 -3.369 18.395 1.00 82.00 169 TRP A O 1
ATOM 1245 N N . ALA A 1 170 ? -11.353 -3.379 16.493 1.00 79.44 170 ALA A N 1
ATOM 1246 C CA . ALA A 1 170 ? -12.656 -3.211 17.139 1.00 79.44 170 ALA A CA 1
ATOM 1247 C C . ALA A 1 170 ? -12.962 -4.355 18.112 1.00 79.44 170 ALA A C 1
ATOM 1249 O O . ALA A 1 170 ? -13.449 -4.107 19.217 1.00 79.44 170 ALA A O 1
ATOM 1250 N N . SER A 1 171 ? -12.640 -5.599 17.746 1.00 77.00 171 SER A N 1
ATOM 1251 C CA . SER A 1 171 ? -12.736 -6.720 18.683 1.00 77.00 171 SER A CA 1
ATOM 1252 C C . SER A 1 171 ? -11.815 -6.516 19.886 1.00 77.00 171 SER A C 1
ATOM 1254 O O . SER A 1 171 ? -12.287 -6.592 21.018 1.00 77.00 171 SER A O 1
ATOM 1256 N N . ALA A 1 172 ? -10.545 -6.152 19.671 1.00 80.12 172 ALA A N 1
ATOM 1257 C CA . ALA A 1 172 ? -9.621 -5.888 20.773 1.00 80.12 172 ALA A CA 1
ATOM 1258 C C . ALA A 1 172 ? -10.160 -4.815 21.740 1.00 80.12 172 ALA A C 1
ATOM 1260 O O . ALA A 1 172 ? -10.110 -4.994 22.958 1.00 80.12 172 ALA A O 1
ATOM 1261 N N . VAL A 1 173 ? -10.739 -3.731 21.213 1.00 80.19 173 VAL A N 1
ATOM 1262 C CA . VAL A 1 173 ? -11.378 -2.676 22.015 1.00 80.19 173 VAL A CA 1
ATOM 1263 C C . VAL A 1 173 ? -12.597 -3.209 22.763 1.00 80.19 173 VAL A C 1
ATOM 1265 O O . VAL A 1 173 ? -12.706 -3.011 23.965 1.00 80.19 173 VAL A O 1
ATOM 1268 N N . THR A 1 174 ? -13.518 -3.891 22.088 1.00 76.56 174 THR A N 1
ATOM 1269 C CA . THR A 1 174 ? -14.771 -4.338 22.721 1.00 76.56 174 THR A CA 1
ATOM 1270 C C . THR A 1 174 ? -14.562 -5.409 23.795 1.00 76.56 174 THR A C 1
ATOM 1272 O O . THR A 1 174 ? -15.271 -5.397 24.801 1.00 76.56 174 THR A O 1
ATOM 1275 N N . ASP A 1 175 ? -13.579 -6.294 23.619 1.00 75.69 175 ASP A N 1
ATOM 1276 C CA . ASP A 1 175 ? -13.362 -7.437 24.510 1.00 75.69 175 ASP A CA 1
ATOM 1277 C C . ASP A 1 175 ? -12.337 -7.162 25.623 1.00 75.69 175 ASP A C 1
ATOM 1279 O O . ASP A 1 175 ? -12.444 -7.735 26.714 1.00 75.69 175 ASP A O 1
ATOM 1283 N N . TYR A 1 176 ? -11.347 -6.292 25.376 1.00 79.88 176 TYR A N 1
ATOM 1284 C CA . TYR A 1 176 ? -10.194 -6.128 26.270 1.00 79.88 176 TYR A CA 1
ATOM 1285 C C . TYR A 1 176 ? -9.994 -4.717 26.826 1.00 79.88 176 TYR A C 1
ATOM 1287 O O . TYR A 1 176 ? -9.225 -4.577 27.781 1.00 79.88 176 TYR A O 1
ATOM 1295 N N . ASP A 1 177 ? -10.668 -3.683 26.309 1.00 82.44 177 ASP A N 1
ATOM 1296 C CA . ASP A 1 177 ? -10.597 -2.348 26.913 1.00 82.44 177 ASP A CA 1
ATOM 1297 C C . ASP A 1 177 ? -11.252 -2.358 28.308 1.00 82.44 177 ASP A C 1
ATOM 1299 O O . ASP A 1 177 ? -12.461 -2.599 28.431 1.00 82.44 177 ASP A O 1
ATOM 1303 N N . PRO A 1 178 ? -10.502 -2.044 29.383 1.00 76.31 178 PRO A N 1
ATOM 1304 C CA . PRO A 1 178 ? -11.054 -2.004 30.728 1.00 76.31 178 PRO A CA 1
ATOM 1305 C C . PRO A 1 178 ? -12.254 -1.061 30.855 1.00 76.31 178 PRO A C 1
ATOM 1307 O O . PRO A 1 178 ? -13.194 -1.410 31.567 1.00 76.31 178 PRO A O 1
ATOM 1310 N N . ALA A 1 179 ? -12.262 0.069 30.135 1.00 74.69 179 ALA A N 1
ATOM 1311 C CA . ALA A 1 179 ? -13.367 1.025 30.174 1.00 74.69 179 ALA A CA 1
ATOM 1312 C C . ALA A 1 179 ? -14.622 0.503 29.464 1.00 74.69 179 ALA A C 1
ATOM 1314 O O . ALA A 1 179 ? -15.736 0.748 29.914 1.00 74.69 179 ALA A O 1
ATOM 1315 N N . TYR A 1 180 ? -14.462 -0.263 28.383 1.00 69.12 180 TYR A N 1
ATOM 1316 C CA . TYR A 1 180 ? -15.572 -0.971 27.745 1.00 69.12 180 TYR A CA 1
ATOM 1317 C C . TYR A 1 180 ? -16.149 -2.049 28.665 1.00 69.12 180 TYR A C 1
ATOM 1319 O O . TYR A 1 180 ? -17.362 -2.236 28.735 1.00 69.12 180 TYR A O 1
ATOM 1327 N N . THR A 1 181 ? -15.287 -2.716 29.436 1.00 63.44 181 THR A N 1
ATOM 1328 C CA . THR A 1 181 ? -15.748 -3.703 30.410 1.00 63.44 181 THR A CA 1
ATOM 1329 C C . THR A 1 181 ? -16.390 -3.096 31.651 1.00 63.44 181 THR A C 1
ATOM 1331 O O . THR A 1 181 ? -16.964 -3.876 32.392 1.00 63.44 181 THR A O 1
ATOM 1334 N N . LEU A 1 182 ? -16.353 -1.777 31.899 1.00 54.41 182 LEU A N 1
ATOM 1335 C CA . LEU A 1 182 ? -16.881 -1.165 33.136 1.00 54.41 182 LEU A CA 1
ATOM 1336 C C . LEU A 1 182 ? -18.346 -1.532 33.439 1.00 54.41 182 LEU A C 1
ATOM 1338 O O . LEU A 1 182 ? -18.687 -1.684 34.605 1.00 54.41 182 LEU A O 1
ATOM 1342 N N . GLU A 1 183 ? -19.195 -1.799 32.441 1.00 52.56 183 GLU A N 1
ATOM 1343 C CA . GLU A 1 183 ? -20.564 -2.320 32.665 1.00 52.56 183 GLU A CA 1
ATOM 1344 C C . GLU A 1 183 ? -20.579 -3.684 33.383 1.00 52.56 183 GLU A C 1
ATOM 1346 O O . GLU A 1 183 ? -21.469 -3.990 34.175 1.00 52.56 183 GLU A O 1
ATOM 1351 N N . ARG A 1 184 ? -19.535 -4.490 33.179 1.00 49.88 184 ARG A N 1
ATOM 1352 C CA . ARG A 1 184 ? -19.276 -5.732 33.920 1.00 49.88 184 ARG A CA 1
ATOM 1353 C C . ARG A 1 184 ? -18.884 -5.481 35.375 1.00 49.88 184 ARG A C 1
ATOM 1355 O O . ARG A 1 184 ? -19.059 -6.366 36.202 1.00 49.88 184 ARG A O 1
ATOM 1362 N N . TRP A 1 185 ? -18.335 -4.307 35.682 1.00 48.94 185 TRP A N 1
ATOM 1363 C CA . TRP A 1 185 ? -17.896 -3.920 37.027 1.00 48.94 185 TRP A CA 1
ATOM 1364 C C . TRP A 1 185 ? -19.015 -3.221 37.797 1.00 48.94 185 TRP A C 1
ATOM 1366 O O . TRP A 1 185 ? -19.116 -3.402 39.004 1.00 48.94 185 TRP A O 1
ATOM 1376 N N . ALA A 1 186 ? -19.889 -2.495 37.097 1.00 55.28 186 ALA A N 1
ATOM 1377 C CA . ALA A 1 186 ? -21.095 -1.889 37.656 1.00 55.28 186 ALA A CA 1
ATOM 1378 C C . ALA A 1 186 ? -22.219 -2.909 37.938 1.00 55.28 186 ALA A C 1
ATOM 1380 O O . ALA A 1 186 ? -23.294 -2.523 38.387 1.00 55.28 186 ALA A O 1
ATOM 1381 N N . GLY A 1 187 ? -22.006 -4.201 37.651 1.00 53.81 187 GLY A N 1
ATOM 1382 C CA . GLY A 1 187 ? -22.997 -5.261 37.868 1.00 53.81 187 GLY A CA 1
ATOM 1383 C C . GLY A 1 187 ? -24.214 -5.195 36.938 1.00 53.81 187 GLY A C 1
ATOM 1384 O O . GLY A 1 187 ? -25.161 -5.952 37.123 1.00 53.81 187 GLY A O 1
ATOM 1385 N N . THR A 1 188 ? -24.201 -4.313 35.935 1.00 52.84 188 THR A N 1
ATOM 1386 C CA . THR A 1 188 ? -25.301 -4.134 34.976 1.00 52.84 188 THR A CA 1
ATOM 1387 C C . THR A 1 188 ? -25.201 -5.071 33.773 1.00 52.84 188 THR A C 1
ATOM 1389 O O . THR A 1 188 ? -26.176 -5.238 33.042 1.00 52.84 188 THR A O 1
ATOM 1392 N N . ALA A 1 189 ? -24.050 -5.715 33.562 1.00 52.56 189 ALA A N 1
ATOM 1393 C CA . ALA A 1 189 ? -23.893 -6.752 32.550 1.00 52.56 189 ALA A CA 1
ATOM 1394 C C . ALA A 1 189 ? -24.268 -8.135 33.110 1.00 52.56 189 ALA A C 1
ATOM 1396 O O . ALA A 1 189 ? -23.659 -8.602 34.074 1.00 52.56 189 ALA A O 1
ATOM 1397 N N . GLU A 1 190 ? -25.219 -8.820 32.465 1.00 52.59 190 GLU A N 1
ATOM 1398 C CA . GLU A 1 190 ? -25.567 -10.209 32.787 1.00 52.59 190 GLU A CA 1
ATOM 1399 C C . GLU A 1 190 ? -24.312 -11.111 32.764 1.00 52.59 190 GLU A C 1
ATOM 1401 O O . GLU A 1 190 ? -23.622 -11.199 31.735 1.00 52.59 190 GLU A O 1
ATOM 1406 N N . PRO A 1 191 ? -23.992 -11.814 33.867 1.00 42.50 191 PRO A N 1
ATOM 1407 C CA . PRO A 1 191 ? -22.881 -12.751 33.901 1.00 42.50 191 PRO A CA 1
ATOM 1408 C C . PRO A 1 191 ? -23.141 -13.902 32.919 1.00 42.50 191 PRO A C 1
ATOM 1410 O O . PRO A 1 191 ? -24.034 -14.713 33.123 1.00 42.50 191 PRO A O 1
ATOM 1413 N N . GLY A 1 192 ? -22.349 -13.994 31.847 1.00 49.75 192 GLY A N 1
ATOM 1414 C CA . GLY A 1 192 ? -22.328 -15.172 30.966 1.00 49.75 192 GLY A CA 1
ATOM 1415 C C . GLY A 1 192 ? -22.713 -14.925 29.509 1.00 49.75 192 GLY A C 1
ATOM 1416 O O . GLY A 1 192 ? -22.360 -15.736 28.650 1.00 49.75 192 GLY A O 1
ATOM 1417 N N . ARG A 1 193 ? -23.322 -13.785 29.171 1.00 54.84 193 ARG A N 1
ATOM 1418 C CA . ARG A 1 193 ? -23.591 -13.441 27.770 1.00 54.84 193 ARG A CA 1
ATOM 1419 C C . ARG A 1 193 ? -22.310 -12.902 27.133 1.00 54.84 193 ARG A C 1
ATOM 1421 O O . ARG A 1 193 ? -22.061 -11.703 27.129 1.00 54.84 193 ARG A O 1
ATOM 1428 N N . ARG A 1 194 ? -21.450 -13.808 26.646 1.00 55.69 194 ARG A N 1
ATOM 1429 C CA . ARG A 1 194 ? -20.233 -13.473 25.884 1.00 55.69 194 ARG A CA 1
ATOM 1430 C C . ARG A 1 194 ? -20.633 -12.700 24.622 1.00 55.69 194 ARG A C 1
ATOM 1432 O O . ARG A 1 194 ? -20.847 -13.293 23.576 1.00 55.69 194 ARG A O 1
ATOM 1439 N N . THR A 1 195 ? -20.752 -11.383 24.713 1.00 55.91 195 THR A N 1
ATOM 1440 C CA . THR A 1 195 ? -21.066 -10.474 23.598 1.00 55.91 195 THR A CA 1
ATOM 1441 C C . THR A 1 195 ? -20.043 -10.548 22.462 1.00 55.91 195 THR A C 1
ATOM 1443 O O . THR A 1 195 ? -20.383 -10.222 21.329 1.00 55.91 195 THR A O 1
ATOM 1446 N N . GLY A 1 196 ? -18.838 -11.061 22.734 1.00 55.88 196 GLY A N 1
ATOM 1447 C CA . GLY A 1 196 ? -17.769 -11.206 21.750 1.00 55.88 196 GLY A CA 1
ATOM 1448 C C . GLY A 1 196 ? -18.124 -12.084 20.546 1.00 55.88 196 GLY A C 1
ATOM 1449 O O . GLY A 1 196 ? -17.755 -11.729 19.436 1.00 55.88 196 GLY A O 1
ATOM 1450 N N . TRP A 1 197 ? -18.882 -13.185 20.692 1.00 60.28 197 TRP A N 1
ATOM 1451 C CA . TRP A 1 197 ? -19.104 -14.107 19.556 1.00 60.28 197 TRP A CA 1
ATOM 1452 C C . TRP A 1 197 ? -19.860 -13.455 18.397 1.00 60.28 197 TRP A C 1
ATOM 1454 O O . TRP A 1 197 ? -19.518 -13.696 17.245 1.00 60.28 197 TRP A O 1
ATOM 1464 N N . ALA A 1 198 ? -20.841 -12.596 18.687 1.00 60.19 198 ALA A N 1
ATOM 1465 C CA . ALA A 1 198 ? -21.582 -11.874 17.658 1.00 60.19 198 ALA A CA 1
ATOM 1466 C C . ALA A 1 198 ? -20.681 -10.846 16.958 1.00 60.19 198 ALA A C 1
ATOM 1468 O O . ALA A 1 198 ? -20.729 -10.719 15.737 1.00 60.19 198 ALA A O 1
ATOM 1469 N N . THR A 1 199 ? -19.807 -10.174 17.715 1.00 63.38 199 THR A N 1
ATOM 1470 C CA . THR A 1 199 ? -18.778 -9.284 17.164 1.00 63.38 199 THR A CA 1
ATOM 1471 C C . THR A 1 199 ? -17.826 -10.057 16.256 1.00 63.38 199 THR A C 1
ATOM 1473 O O . THR A 1 199 ? -17.637 -9.653 15.116 1.00 63.38 199 THR A O 1
ATOM 1476 N N . TYR A 1 200 ? -17.295 -11.199 16.702 1.00 66.31 200 TYR A N 1
ATOM 1477 C CA . TYR A 1 200 ? -16.411 -12.054 15.903 1.00 66.31 200 TYR A CA 1
ATOM 1478 C C . TYR A 1 200 ? -17.089 -12.597 14.646 1.00 66.31 200 TYR A C 1
ATOM 1480 O O . TYR A 1 200 ? -16.441 -12.706 13.611 1.00 66.31 200 TYR A O 1
ATOM 1488 N N . LEU A 1 201 ? -18.383 -12.915 14.711 1.00 64.19 201 LEU A N 1
ATOM 1489 C CA . LEU A 1 201 ? -19.138 -13.432 13.572 1.00 64.19 201 LEU A CA 1
ATOM 1490 C C . LEU A 1 201 ? -19.378 -12.330 12.533 1.00 64.19 201 LEU A C 1
ATOM 1492 O O . LEU A 1 201 ? -19.128 -12.548 11.352 1.00 64.19 201 LEU A O 1
ATOM 1496 N N . VAL A 1 202 ? -19.759 -11.122 12.964 1.00 67.50 202 VAL A N 1
ATOM 1497 C CA . VAL A 1 202 ? -19.872 -9.953 12.073 1.00 67.50 202 VAL A CA 1
ATOM 1498 C C . VAL A 1 202 ? -18.509 -9.598 11.478 1.00 67.50 202 VAL A C 1
ATOM 1500 O O . VAL A 1 202 ? -18.394 -9.465 10.265 1.00 67.50 202 VAL A O 1
ATOM 1503 N N . VAL A 1 203 ? -17.464 -9.512 12.303 1.00 67.50 203 VAL A N 1
ATOM 1504 C CA . VAL A 1 203 ? -16.080 -9.270 11.870 1.00 67.50 203 VAL A CA 1
ATOM 1505 C C . VAL A 1 203 ? -15.636 -10.312 10.845 1.00 67.50 203 VAL A C 1
ATOM 1507 O O . VAL A 1 203 ? -15.144 -9.951 9.778 1.00 67.50 203 VAL A O 1
ATOM 1510 N N . GLY A 1 204 ? -15.840 -11.595 11.136 1.00 68.25 204 GLY A N 1
ATOM 1511 C CA . GLY A 1 204 ? -15.462 -12.696 10.259 1.00 68.25 204 GLY A CA 1
ATOM 1512 C C . GLY A 1 204 ? -16.191 -12.635 8.922 1.00 68.25 204 GLY A C 1
ATOM 1513 O O . GLY A 1 204 ? -15.544 -12.642 7.880 1.00 68.25 204 GLY A O 1
ATOM 1514 N N . VAL A 1 205 ? -17.519 -12.497 8.933 1.00 65.50 205 VAL A N 1
ATOM 1515 C CA . VAL A 1 205 ? -18.331 -12.428 7.706 1.00 65.50 205 VAL A CA 1
ATOM 1516 C C . VAL A 1 205 ? -17.954 -11.214 6.861 1.00 65.50 205 VAL A C 1
ATOM 1518 O O . VAL A 1 205 ? -17.723 -11.353 5.663 1.00 65.50 205 VAL A O 1
ATOM 1521 N N . VAL A 1 206 ? -17.832 -10.036 7.475 1.00 68.31 206 VAL A N 1
ATOM 1522 C CA . VAL A 1 206 ? -17.470 -8.805 6.763 1.00 68.31 206 VAL A CA 1
ATOM 1523 C C . VAL A 1 206 ? -16.068 -8.925 6.157 1.00 68.31 206 VAL A C 1
ATOM 1525 O O . VAL A 1 206 ? -15.884 -8.622 4.981 1.00 68.31 206 VAL A O 1
ATOM 1528 N N . THR A 1 207 ? -15.098 -9.447 6.913 1.00 66.94 207 THR A N 1
ATOM 1529 C CA . THR A 1 207 ? -13.731 -9.684 6.418 1.00 66.94 207 THR A CA 1
ATOM 1530 C C . THR A 1 207 ? -13.724 -10.646 5.228 1.00 66.94 207 THR A C 1
ATOM 1532 O O . THR A 1 207 ? -13.073 -10.365 4.225 1.00 66.94 207 THR A O 1
ATOM 1535 N N . MET A 1 208 ? -14.482 -11.745 5.298 1.00 62.44 208 MET A N 1
ATOM 1536 C CA . MET A 1 208 ? -14.556 -12.749 4.229 1.00 62.44 208 MET A CA 1
ATOM 1537 C C . MET A 1 208 ? -15.204 -12.203 2.951 1.00 62.44 208 MET A C 1
ATOM 1539 O O . MET A 1 208 ? -14.706 -12.468 1.858 1.00 62.44 208 MET A O 1
ATOM 1543 N N . VAL A 1 209 ? -16.272 -11.407 3.070 1.00 69.19 209 VAL A N 1
ATOM 1544 C CA . VAL A 1 209 ? -16.918 -10.762 1.913 1.00 69.19 209 VAL A CA 1
ATOM 1545 C C . VAL A 1 209 ? -15.956 -9.784 1.233 1.00 69.19 209 VAL A C 1
ATOM 1547 O O . VAL A 1 209 ? -15.812 -9.823 0.012 1.00 69.19 209 VAL A O 1
ATOM 1550 N N . PHE A 1 210 ? -15.243 -8.955 2.001 1.00 62.09 210 PHE A N 1
ATOM 1551 C CA . PHE A 1 210 ? -14.294 -7.996 1.427 1.00 62.09 210 PHE A CA 1
ATOM 1552 C C . PHE A 1 210 ? -13.048 -8.658 0.827 1.00 62.09 210 PHE A C 1
ATOM 1554 O O . PHE A 1 210 ? -12.612 -8.253 -0.251 1.00 62.09 210 PHE A O 1
ATOM 1561 N N . LEU A 1 211 ? -12.511 -9.709 1.459 1.00 59.25 211 LEU A N 1
ATOM 1562 C CA . LEU A 1 211 ? -11.442 -10.529 0.874 1.00 59.25 211 LEU A CA 1
ATOM 1563 C C . LEU A 1 211 ? -11.881 -11.158 -0.456 1.00 59.25 211 LEU A C 1
ATOM 1565 O O . LEU A 1 211 ? -11.116 -11.134 -1.417 1.00 59.25 211 LEU A O 1
ATOM 1569 N N . GLY A 1 212 ? -13.119 -11.657 -0.540 1.00 60.78 212 GLY A N 1
ATOM 1570 C CA . GLY A 1 212 ? -13.679 -12.204 -1.779 1.00 60.78 212 GLY A CA 1
ATOM 1571 C C . GLY A 1 212 ? -13.820 -11.168 -2.900 1.00 60.78 212 GLY A C 1
ATOM 1572 O O . GLY A 1 212 ? -13.550 -11.482 -4.057 1.00 60.78 212 GLY A O 1
ATOM 1573 N N . MET A 1 213 ? -14.183 -9.925 -2.567 1.00 60.72 213 MET A N 1
ATOM 1574 C CA . MET A 1 213 ? -14.309 -8.829 -3.541 1.00 60.72 213 MET A CA 1
ATOM 1575 C C . MET A 1 213 ? -12.957 -8.285 -4.032 1.00 60.72 213 MET A C 1
ATOM 1577 O O . MET A 1 213 ? -12.875 -7.801 -5.156 1.00 60.72 213 MET A O 1
ATOM 1581 N N . GLY A 1 214 ? -11.901 -8.348 -3.215 1.00 54.16 214 GLY A N 1
ATOM 1582 C CA . GLY A 1 214 ? -10.598 -7.753 -3.536 1.00 54.16 214 GLY A CA 1
ATOM 1583 C C . GLY A 1 214 ? -9.690 -8.581 -4.452 1.00 54.16 214 GLY A C 1
ATOM 1584 O O . GLY A 1 214 ? -8.831 -8.021 -5.135 1.00 54.16 214 GLY A O 1
ATOM 1585 N N . LEU A 1 215 ? -9.868 -9.905 -4.490 1.00 55.69 215 LEU A N 1
ATOM 1586 C CA . LEU A 1 215 ? -8.990 -10.813 -5.242 1.00 55.69 215 LEU A CA 1
ATOM 1587 C C . LEU A 1 215 ? -8.975 -10.569 -6.767 1.00 55.69 215 LEU A C 1
ATOM 1589 O O . LEU A 1 215 ? -7.877 -10.531 -7.329 1.00 55.69 215 LEU A O 1
ATOM 1593 N N . PRO A 1 216 ? -10.114 -10.346 -7.457 1.00 53.88 216 PRO A N 1
ATOM 1594 C CA . PRO A 1 216 ? -10.108 -10.098 -8.902 1.00 53.88 216 PRO A CA 1
ATOM 1595 C C . PRO A 1 216 ? -9.362 -8.809 -9.286 1.00 53.88 216 PRO A C 1
ATOM 1597 O O . PRO A 1 216 ? -8.669 -8.766 -10.301 1.00 53.88 216 PRO A O 1
ATOM 1600 N N . SER A 1 217 ? -9.451 -7.765 -8.454 1.00 58.16 217 SER A N 1
ATOM 1601 C CA . SER A 1 217 ? -8.844 -6.454 -8.718 1.00 58.16 217 SER A CA 1
ATOM 1602 C C . SER A 1 217 ? -7.316 -6.470 -8.615 1.00 58.16 217 SER A C 1
ATOM 1604 O O . SER A 1 217 ? -6.642 -5.734 -9.335 1.00 58.16 217 SER A O 1
ATOM 1606 N N . MET A 1 218 ? -6.743 -7.319 -7.753 1.00 55.16 218 MET A N 1
ATOM 1607 C CA . MET A 1 218 ? -5.287 -7.397 -7.589 1.00 55.16 218 MET A CA 1
ATOM 1608 C C . MET A 1 218 ? -4.580 -7.960 -8.825 1.00 55.16 218 MET A C 1
ATOM 1610 O O . MET A 1 218 ? -3.477 -7.514 -9.138 1.00 55.16 218 MET A O 1
ATOM 1614 N N . HIS A 1 219 ? -5.210 -8.890 -9.550 1.00 60.34 219 HIS A N 1
ATOM 1615 C CA . HIS A 1 219 ? -4.614 -9.472 -10.754 1.00 60.34 219 HIS A CA 1
ATOM 1616 C C . HIS A 1 219 ? -4.387 -8.405 -11.837 1.00 60.34 219 HIS A C 1
ATOM 1618 O O . HIS A 1 219 ? -3.271 -8.265 -12.336 1.00 60.34 219 HIS A O 1
ATOM 1624 N N . GLY A 1 220 ? -5.393 -7.562 -12.101 1.00 67.81 220 GLY A N 1
ATOM 1625 C CA . GLY A 1 220 ? -5.272 -6.448 -13.051 1.00 67.81 220 GLY A CA 1
ATOM 1626 C C . GLY A 1 220 ? -4.260 -5.375 -12.621 1.00 67.81 220 GLY A C 1
ATOM 1627 O O . GLY A 1 220 ? -3.539 -4.826 -13.455 1.00 67.81 220 GLY A O 1
ATOM 1628 N N . LEU A 1 221 ? -4.132 -5.103 -11.315 1.00 67.88 221 LEU A N 1
ATOM 1629 C CA . LEU A 1 221 ? -3.117 -4.173 -10.794 1.00 67.88 221 LEU A CA 1
ATOM 1630 C C . LEU A 1 221 ? -1.688 -4.709 -10.962 1.00 67.88 221 LEU A C 1
ATOM 1632 O O . LEU A 1 221 ? -0.780 -3.964 -11.329 1.00 67.88 221 LEU A O 1
ATOM 1636 N N . MET A 1 222 ? -1.471 -6.005 -10.728 1.00 72.62 222 MET A N 1
ATOM 1637 C CA . MET A 1 222 ? -0.167 -6.631 -10.967 1.00 72.62 222 MET A CA 1
ATOM 1638 C C . MET A 1 222 ? 0.192 -6.637 -12.453 1.00 72.62 222 MET A C 1
ATOM 1640 O O . MET A 1 222 ? 1.355 -6.442 -12.807 1.00 72.62 222 MET A O 1
ATOM 1644 N N . GLU A 1 223 ? -0.797 -6.860 -13.313 1.00 79.75 223 GLU A N 1
ATOM 1645 C CA . GLU A 1 223 ? -0.628 -6.866 -14.760 1.00 79.75 223 GLU A CA 1
ATOM 1646 C C . GLU A 1 223 ? -0.267 -5.469 -15.267 1.00 79.75 223 GLU A C 1
ATOM 1648 O O . GLU A 1 223 ? 0.837 -5.285 -15.772 1.00 79.75 223 GLU A O 1
ATOM 1653 N N . SER A 1 224 ? -1.083 -4.455 -14.968 1.00 81.06 224 SER A N 1
ATOM 1654 C CA . SER A 1 224 ? -0.782 -3.049 -15.291 1.00 81.06 224 SER A CA 1
ATOM 1655 C C . SER A 1 224 ? 0.568 -2.564 -14.741 1.00 81.06 224 SER A C 1
ATOM 1657 O O . SER A 1 224 ? 1.269 -1.809 -15.415 1.00 81.06 224 SER A O 1
ATOM 1659 N N . GLY A 1 225 ? 0.993 -3.031 -13.560 1.00 82.19 225 GLY A N 1
ATOM 1660 C CA . GLY A 1 225 ? 2.325 -2.746 -13.017 1.00 82.19 225 GLY A CA 1
ATOM 1661 C C . GLY A 1 225 ? 3.468 -3.340 -13.852 1.00 82.19 225 GLY A C 1
ATOM 1662 O O . GLY A 1 225 ? 4.483 -2.675 -14.077 1.00 82.19 225 GLY A O 1
ATOM 1663 N N . LYS A 1 226 ? 3.310 -4.569 -14.364 1.00 86.88 226 LYS A N 1
ATOM 1664 C CA . LYS A 1 226 ? 4.271 -5.184 -15.302 1.00 86.88 226 LYS A CA 1
ATOM 1665 C C . LYS A 1 226 ? 4.317 -4.422 -16.627 1.00 86.88 226 LYS A C 1
ATOM 1667 O O . LYS A 1 226 ? 5.406 -4.193 -17.158 1.00 86.88 226 LYS A O 1
ATOM 1672 N N . GLU A 1 227 ? 3.164 -3.982 -17.127 1.00 89.94 227 GLU A N 1
ATOM 1673 C CA . GLU A 1 227 ? 3.079 -3.198 -18.361 1.00 89.94 227 GLU A CA 1
ATOM 1674 C C . GLU A 1 227 ? 3.766 -1.836 -18.220 1.00 89.94 227 GLU A C 1
ATOM 1676 O O . GLU A 1 227 ? 4.590 -1.462 -19.058 1.00 89.94 227 GLU A O 1
ATOM 1681 N N . ALA A 1 228 ? 3.484 -1.115 -17.131 1.00 88.00 228 ALA A N 1
ATOM 1682 C CA . ALA A 1 228 ? 4.124 0.159 -16.818 1.00 88.00 228 ALA A CA 1
ATOM 1683 C C . ALA A 1 228 ? 5.645 0.001 -16.678 1.00 88.00 228 ALA A C 1
ATOM 1685 O O . ALA A 1 228 ? 6.402 0.794 -17.237 1.00 88.00 228 ALA A O 1
ATOM 1686 N N . GLY A 1 229 ? 6.099 -1.064 -16.008 1.00 91.00 229 GLY A N 1
ATOM 1687 C CA . GLY A 1 229 ? 7.520 -1.399 -15.911 1.00 91.00 229 GLY A CA 1
ATOM 1688 C C . GLY A 1 229 ? 8.164 -1.658 -17.276 1.00 91.00 229 GLY A C 1
ATOM 1689 O O . GLY A 1 229 ? 9.263 -1.178 -17.538 1.00 91.00 229 GLY A O 1
ATOM 1690 N N . THR A 1 230 ? 7.469 -2.354 -18.178 1.00 94.75 230 THR A N 1
ATOM 1691 C CA . THR A 1 230 ? 7.947 -2.593 -19.552 1.00 94.75 230 THR A CA 1
ATOM 1692 C C . THR A 1 230 ? 8.085 -1.294 -20.336 1.00 94.75 230 THR A C 1
ATOM 1694 O O . THR A 1 230 ? 9.114 -1.075 -20.972 1.00 94.75 230 THR A O 1
ATOM 1697 N N . LYS A 1 231 ? 7.096 -0.398 -20.248 1.00 94.12 231 LYS A N 1
ATOM 1698 C CA . LYS A 1 231 ? 7.136 0.923 -20.898 1.00 94.12 231 LYS A CA 1
ATOM 1699 C C . LYS A 1 231 ? 8.255 1.803 -20.333 1.00 94.12 231 LYS A C 1
ATOM 1701 O O . LYS A 1 231 ? 8.964 2.453 -21.097 1.00 94.12 231 LYS A O 1
ATOM 1706 N N . GLY A 1 232 ? 8.466 1.773 -19.016 1.00 94.75 232 GLY A N 1
ATOM 1707 C CA . GLY A 1 232 ? 9.594 2.446 -18.368 1.00 94.75 232 GLY A CA 1
ATOM 1708 C C . GLY A 1 232 ? 10.941 1.931 -18.878 1.00 94.75 232 GLY A C 1
ATOM 1709 O O . GLY A 1 232 ? 11.783 2.720 -19.301 1.00 94.75 232 GLY A O 1
ATOM 1710 N N . ASN A 1 233 ? 11.105 0.607 -18.937 1.00 96.56 233 ASN A N 1
ATOM 1711 C CA . ASN A 1 233 ? 12.314 -0.036 -19.456 1.00 96.56 233 ASN A CA 1
ATOM 1712 C C . ASN A 1 233 ? 12.566 0.301 -20.934 1.00 96.56 233 ASN A C 1
ATOM 1714 O O . ASN A 1 233 ? 13.702 0.582 -21.309 1.00 96.56 233 ASN A O 1
ATOM 1718 N N . LEU A 1 234 ? 11.514 0.331 -21.759 1.00 97.06 234 LEU A N 1
ATOM 1719 C CA . LEU A 1 234 ? 11.597 0.759 -23.156 1.00 97.06 234 LEU A CA 1
ATOM 1720 C C . LEU A 1 234 ? 12.094 2.208 -23.265 1.00 97.06 234 LEU A C 1
ATOM 1722 O O . LEU A 1 234 ? 12.994 2.497 -24.053 1.00 97.06 234 LEU A O 1
ATOM 1726 N N . GLY A 1 235 ? 11.558 3.106 -22.433 1.00 96.88 235 GLY A N 1
ATOM 1727 C CA . GLY A 1 235 ? 12.019 4.491 -22.333 1.00 96.88 235 GLY A CA 1
ATOM 1728 C C . GLY A 1 235 ? 13.495 4.598 -21.937 1.00 96.88 235 GLY A C 1
ATOM 1729 O O . GLY A 1 235 ? 14.235 5.372 -22.543 1.00 96.88 235 GLY A O 1
ATOM 1730 N N . SER A 1 236 ? 13.955 3.780 -20.984 1.00 97.00 236 SER A N 1
ATOM 1731 C CA . SER A 1 236 ? 15.371 3.723 -20.597 1.00 97.00 236 SER A CA 1
ATOM 1732 C C . SER A 1 236 ? 16.275 3.272 -21.745 1.00 97.00 236 SER A C 1
ATOM 1734 O O . SER A 1 236 ? 17.307 3.899 -21.973 1.00 97.00 236 SER A O 1
ATOM 1736 N N . ILE A 1 237 ? 15.886 2.238 -22.504 1.00 97.69 237 ILE A N 1
ATOM 1737 C CA . ILE A 1 237 ? 16.667 1.781 -23.667 1.00 97.69 237 ILE A CA 1
ATOM 1738 C C . ILE A 1 237 ? 16.707 2.864 -24.750 1.00 97.69 237 ILE A C 1
ATOM 1740 O O . ILE A 1 237 ? 17.772 3.139 -25.294 1.00 97.69 237 ILE A O 1
ATOM 1744 N N . ARG A 1 238 ? 15.580 3.523 -25.041 1.00 97.69 238 ARG A N 1
ATOM 1745 C CA . ARG A 1 238 ? 15.523 4.609 -26.037 1.00 97.69 238 ARG A CA 1
ATOM 1746 C C . ARG A 1 238 ? 16.379 5.807 -25.655 1.00 97.69 238 ARG A C 1
ATOM 1748 O O . ARG A 1 238 ? 17.082 6.339 -26.505 1.00 97.69 238 ARG A O 1
ATOM 1755 N N . SER A 1 239 ? 16.361 6.193 -24.382 1.00 97.50 239 SER A N 1
ATOM 1756 C CA . SER A 1 239 ? 17.239 7.244 -23.865 1.00 97.50 239 SER A CA 1
ATOM 1757 C C . SER A 1 239 ? 18.713 6.852 -24.018 1.00 97.50 239 SER A C 1
ATO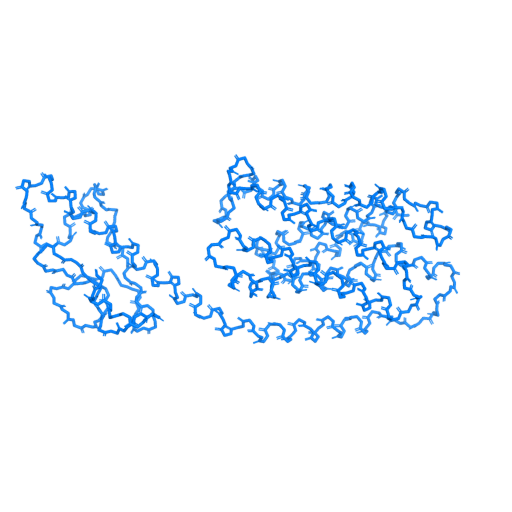M 1759 O O . SER A 1 239 ? 19.505 7.611 -24.569 1.00 97.50 239 SER A O 1
ATOM 1761 N N . ALA A 1 240 ? 19.073 5.620 -23.642 1.00 97.56 240 ALA A N 1
ATOM 1762 C CA . ALA A 1 240 ? 20.429 5.105 -23.815 1.00 97.56 240 ALA A CA 1
ATOM 1763 C C . ALA A 1 240 ? 20.876 5.084 -25.288 1.00 97.56 240 ALA A C 1
ATOM 1765 O O . ALA A 1 240 ? 22.005 5.471 -25.583 1.00 97.56 240 ALA A O 1
ATOM 1766 N N . LEU A 1 241 ? 19.991 4.691 -26.212 1.00 97.62 241 LEU A N 1
ATOM 1767 C CA . LEU A 1 241 ? 20.245 4.742 -27.655 1.00 97.62 241 LEU A CA 1
ATOM 1768 C C . LEU A 1 241 ? 20.484 6.172 -28.148 1.00 97.62 241 LEU A C 1
ATOM 1770 O O . LEU A 1 241 ? 21.404 6.386 -28.929 1.00 97.62 241 LEU A O 1
ATOM 1774 N N . GLN A 1 242 ? 19.702 7.150 -27.684 1.00 96.94 242 GLN A N 1
ATOM 1775 C CA . GLN A 1 242 ? 19.886 8.555 -28.059 1.00 96.94 242 GLN A CA 1
ATOM 1776 C C . GLN A 1 242 ? 21.222 9.118 -27.565 1.00 96.94 242 GLN A C 1
ATOM 1778 O O . GLN A 1 242 ? 21.909 9.806 -28.319 1.00 96.94 242 GLN A O 1
ATOM 1783 N N . ILE A 1 243 ? 21.617 8.803 -26.327 1.00 97.25 243 ILE A N 1
ATOM 1784 C CA . ILE A 1 243 ? 22.916 9.232 -25.787 1.00 97.25 243 ILE A CA 1
ATOM 1785 C C . ILE A 1 243 ? 24.052 8.553 -26.565 1.00 97.25 243 ILE A C 1
ATOM 1787 O O . ILE A 1 243 ? 24.991 9.227 -26.976 1.00 97.25 243 ILE A O 1
ATOM 1791 N N . TYR A 1 244 ? 23.947 7.246 -26.834 1.00 97.19 244 TYR A N 1
ATOM 1792 C CA . TYR A 1 244 ? 24.928 6.528 -27.652 1.00 97.19 244 TYR A CA 1
ATOM 1793 C C . TYR A 1 244 ? 25.056 7.146 -29.048 1.00 97.19 244 TYR A C 1
ATOM 1795 O O . TYR A 1 244 ? 26.166 7.387 -29.510 1.00 97.19 244 TYR A O 1
ATOM 1803 N N . TYR A 1 245 ? 23.934 7.433 -29.706 1.00 97.12 245 TYR A N 1
ATOM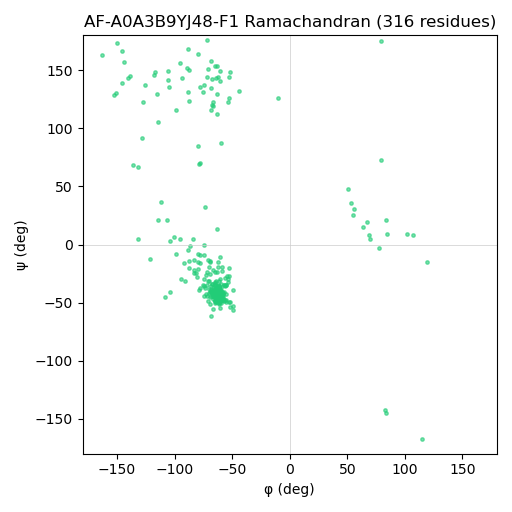 1804 C CA . TYR A 1 245 ? 23.909 8.051 -31.030 1.00 97.12 245 TYR A CA 1
ATOM 1805 C C . TYR A 1 245 ? 24.617 9.414 -31.036 1.00 97.12 245 TYR A C 1
ATOM 1807 O O . TYR A 1 245 ? 25.401 9.694 -31.939 1.00 97.12 245 TYR A O 1
ATOM 1815 N N . GLY A 1 246 ? 24.394 10.241 -30.007 1.00 97.19 246 GLY A N 1
ATOM 1816 C CA . GLY A 1 246 ? 25.089 11.520 -29.841 1.00 97.19 246 GLY A CA 1
ATOM 1817 C C . GLY A 1 246 ? 26.595 11.368 -29.602 1.00 97.19 246 GLY A C 1
ATOM 1818 O O . GLY A 1 246 ? 27.383 12.108 -30.183 1.00 97.19 246 GLY A O 1
ATOM 1819 N N . ASP A 1 247 ? 26.997 10.381 -28.799 1.00 97.38 247 ASP A N 1
ATOM 1820 C CA . ASP A 1 247 ? 28.405 10.099 -28.490 1.00 97.38 247 ASP A CA 1
ATOM 1821 C C . ASP A 1 247 ? 29.182 9.493 -29.673 1.00 97.38 247 ASP A C 1
ATOM 1823 O O . ASP A 1 247 ? 30.407 9.591 -29.708 1.00 97.38 247 ASP A O 1
ATOM 1827 N N . ASN A 1 248 ? 28.489 8.858 -30.624 1.00 96.44 248 ASN A N 1
ATOM 1828 C CA . ASN A 1 248 ? 29.082 8.161 -31.771 1.00 96.44 248 ASN A CA 1
ATOM 1829 C C . ASN A 1 248 ? 28.776 8.876 -33.096 1.00 96.44 248 ASN A C 1
ATOM 1831 O O . ASN A 1 248 ? 28.547 8.227 -34.113 1.00 96.44 248 ASN A O 1
ATOM 1835 N N . GLU A 1 249 ? 28.744 10.212 -33.080 1.00 96.44 249 GLU A N 1
ATOM 1836 C CA . GLU A 1 249 ? 28.655 11.057 -34.286 1.00 96.44 249 GLU A CA 1
ATOM 1837 C C . GLU A 1 249 ? 27.444 10.750 -35.190 1.00 96.44 249 GLU A C 1
ATOM 1839 O O . GLU A 1 249 ? 27.482 10.926 -36.407 1.00 96.44 249 GLU A O 1
ATOM 1844 N N . GLY A 1 250 ? 26.339 10.301 -34.595 1.00 95.06 250 GLY A N 1
ATOM 1845 C CA . GLY A 1 250 ? 25.128 9.935 -35.322 1.00 95.06 250 GLY A CA 1
ATOM 1846 C C . GLY A 1 250 ? 25.132 8.520 -35.899 1.00 95.06 250 GLY A C 1
ATOM 1847 O O . GLY A 1 250 ? 24.371 8.226 -36.819 1.00 95.06 250 GLY A O 1
ATOM 1848 N N . ILE A 1 251 ? 25.969 7.628 -35.372 1.00 95.62 251 ILE A N 1
ATOM 1849 C CA . ILE A 1 251 ? 25.972 6.211 -35.735 1.00 95.62 251 ILE A CA 1
ATOM 1850 C C . ILE A 1 251 ? 25.187 5.424 -34.677 1.00 95.62 251 ILE A C 1
ATOM 1852 O O . ILE A 1 251 ? 25.572 5.351 -33.508 1.00 95.62 251 ILE A O 1
ATOM 1856 N N . SER A 1 252 ? 24.067 4.821 -35.082 1.00 95.19 252 SER A N 1
ATOM 1857 C CA . SER A 1 252 ? 23.324 3.871 -34.244 1.00 95.19 252 SER A CA 1
ATOM 1858 C C . SER A 1 252 ? 24.093 2.550 -34.121 1.00 95.19 252 SER A C 1
ATOM 1860 O O . SER A 1 252 ? 24.712 2.113 -35.091 1.00 95.19 252 SER A O 1
ATOM 1862 N N . PRO A 1 253 ? 24.047 1.872 -32.962 1.00 95.81 253 PRO A N 1
ATOM 1863 C CA . PRO A 1 253 ? 24.767 0.618 -32.798 1.00 95.81 253 PRO A CA 1
ATOM 1864 C C . PRO A 1 253 ? 24.099 -0.502 -33.611 1.00 95.81 253 PRO A C 1
ATOM 1866 O O . PRO A 1 253 ? 22.884 -0.508 -33.782 1.00 95.81 253 PRO A O 1
ATOM 1869 N N . GLU A 1 254 ? 24.852 -1.505 -34.063 1.00 95.12 254 GLU A N 1
ATOM 1870 C CA . GLU A 1 254 ? 24.279 -2.663 -34.781 1.00 95.12 254 GLU A CA 1
ATOM 1871 C C . GLU A 1 254 ? 23.445 -3.583 -33.867 1.00 95.12 254 GLU A C 1
ATOM 1873 O O . GLU A 1 254 ? 22.616 -4.364 -34.326 1.00 95.12 254 GLU A O 1
ATOM 1878 N N . SER A 1 255 ? 23.640 -3.491 -32.548 1.00 94.94 255 SER A N 1
ATOM 1879 C CA . SER A 1 255 ? 22.886 -4.234 -31.532 1.00 94.94 255 SER A CA 1
ATOM 1880 C C . SER A 1 255 ? 22.786 -3.433 -30.230 1.00 94.94 255 SER A C 1
ATOM 1882 O O . SER A 1 255 ? 23.441 -2.408 -30.078 1.00 94.94 255 SER A O 1
ATOM 1884 N N . LEU A 1 256 ? 22.014 -3.901 -29.244 1.00 95.00 256 LEU A N 1
ATOM 1885 C CA . LEU A 1 256 ? 21.942 -3.239 -27.930 1.00 95.00 256 LEU A CA 1
ATOM 1886 C C . LEU A 1 256 ? 23.147 -3.534 -27.015 1.00 95.00 256 LEU A C 1
ATOM 1888 O O . LEU A 1 256 ? 23.293 -2.891 -25.976 1.00 95.00 256 LEU A O 1
ATOM 1892 N N . GLY A 1 257 ? 24.026 -4.475 -27.381 1.00 94.25 257 GLY A N 1
ATOM 1893 C CA . GLY A 1 257 ? 25.191 -4.869 -26.575 1.00 94.25 257 GLY A CA 1
ATOM 1894 C C . GLY A 1 257 ? 26.090 -3.696 -26.143 1.00 94.25 257 GLY A C 1
ATOM 1895 O O . GLY A 1 257 ? 26.355 -3.565 -24.942 1.00 94.25 257 GLY A O 1
ATOM 1896 N N . PRO A 1 258 ? 26.495 -2.798 -27.067 1.00 95.88 258 PRO A N 1
ATOM 1897 C CA . PRO A 1 258 ? 27.308 -1.621 -26.760 1.00 95.88 258 PRO A CA 1
ATOM 1898 C C . PRO A 1 258 ? 26.746 -0.706 -25.665 1.00 95.88 258 PRO A C 1
ATOM 1900 O O . PRO A 1 258 ? 27.525 -0.071 -24.958 1.00 95.88 258 PRO A O 1
ATOM 1903 N N . LEU A 1 259 ? 25.424 -0.676 -25.454 1.00 96.19 259 LEU A N 1
ATOM 1904 C CA . LEU A 1 259 ? 24.805 0.157 -24.412 1.00 96.19 259 LEU A CA 1
ATOM 1905 C C . LEU A 1 259 ? 25.177 -0.285 -22.988 1.00 96.19 259 LEU A C 1
ATOM 1907 O O . LEU A 1 259 ? 25.086 0.505 -22.051 1.00 96.19 259 LEU A O 1
ATOM 1911 N N . THR A 1 260 ? 25.593 -1.541 -22.820 1.00 96.06 260 THR A N 1
ATOM 1912 C CA . THR A 1 260 ? 25.914 -2.131 -21.509 1.00 96.06 260 THR A CA 1
ATOM 1913 C C . THR A 1 260 ? 27.404 -2.140 -21.182 1.00 96.06 260 THR A C 1
ATOM 1915 O O . THR A 1 260 ? 27.796 -2.441 -20.053 1.00 96.06 260 THR A O 1
ATOM 1918 N N . ILE A 1 261 ? 28.258 -1.785 -22.146 1.00 94.62 261 ILE A N 1
ATOM 1919 C CA . ILE A 1 261 ? 29.709 -1.820 -21.962 1.00 94.62 261 ILE A CA 1
ATOM 1920 C C . ILE A 1 261 ? 30.117 -0.765 -20.930 1.00 94.62 261 ILE A C 1
ATOM 1922 O O . ILE A 1 261 ? 29.826 0.424 -21.069 1.00 94.62 261 ILE A O 1
ATOM 1926 N N . GLY A 1 262 ? 30.781 -1.222 -19.866 1.00 91.12 262 GLY A N 1
ATOM 1927 C CA . GLY A 1 262 ? 31.239 -0.363 -18.773 1.00 91.12 262 GLY A CA 1
ATOM 1928 C C . GLY A 1 262 ? 30.112 0.321 -17.992 1.00 91.12 262 GLY A C 1
ATOM 1929 O O . GLY A 1 262 ? 30.385 1.283 -17.280 1.00 91.12 262 GLY A O 1
ATOM 1930 N N . SER A 1 263 ? 28.861 -0.134 -18.140 1.00 91.38 263 SER A N 1
ATOM 1931 C CA . SER A 1 263 ? 27.674 0.464 -17.514 1.00 91.38 263 SER A CA 1
ATOM 1932 C C . SER A 1 263 ? 27.481 1.957 -17.815 1.00 91.38 263 SER A C 1
ATOM 1934 O O . SER A 1 263 ? 26.862 2.669 -17.026 1.00 91.38 263 SER A O 1
ATOM 1936 N N . ARG A 1 264 ? 28.020 2.448 -18.942 1.00 93.12 264 ARG A N 1
ATOM 1937 C CA . ARG A 1 264 ? 27.997 3.879 -19.289 1.00 93.12 264 ARG A CA 1
ATOM 1938 C C . ARG A 1 264 ? 26.592 4.377 -19.627 1.00 93.12 264 ARG A C 1
ATOM 1940 O O . ARG A 1 264 ? 26.210 5.446 -19.162 1.00 93.12 264 ARG A O 1
ATOM 1947 N N . TYR A 1 265 ? 25.847 3.620 -20.435 1.00 95.62 265 TYR A N 1
ATOM 1948 C CA . TYR A 1 265 ? 24.496 3.996 -20.876 1.00 95.62 265 TYR A CA 1
ATOM 1949 C C . TYR A 1 265 ? 23.417 3.202 -20.137 1.00 95.62 265 TYR A C 1
ATOM 1951 O O . TYR A 1 265 ? 22.404 3.761 -19.726 1.00 95.62 265 TYR A O 1
ATOM 1959 N N . LEU A 1 266 ? 23.648 1.902 -19.934 1.00 96.44 266 LEU A N 1
ATOM 1960 C CA . LEU A 1 266 ? 22.799 1.011 -19.148 1.00 96.44 266 LEU A CA 1
ATOM 1961 C C . LEU A 1 266 ? 23.659 0.050 -18.319 1.00 96.44 266 LEU A C 1
ATOM 1963 O O . LEU A 1 266 ? 24.661 -0.445 -18.828 1.00 96.44 266 LEU A O 1
ATOM 1967 N N . PRO A 1 267 ? 23.256 -0.305 -17.087 1.00 95.19 267 PRO A N 1
ATOM 1968 C CA . PRO A 1 267 ? 23.948 -1.338 -16.313 1.00 95.19 267 PRO A CA 1
ATOM 1969 C C . PRO A 1 267 ? 23.736 -2.750 -16.887 1.00 95.19 267 PRO A C 1
ATOM 1971 O O . PRO A 1 267 ? 24.598 -3.612 -16.765 1.00 95.19 267 PRO A O 1
ATOM 1974 N N . ALA A 1 268 ? 22.577 -2.995 -17.501 1.00 97.00 268 ALA A N 1
ATOM 1975 C CA . ALA A 1 268 ? 22.220 -4.215 -18.217 1.00 97.00 268 ALA A CA 1
ATOM 1976 C C . ALA A 1 268 ? 21.005 -3.928 -19.113 1.00 97.00 268 ALA A C 1
ATOM 1978 O O . ALA A 1 268 ? 20.289 -2.950 -18.884 1.00 97.00 268 ALA A O 1
ATOM 1979 N N . ILE A 1 269 ? 20.728 -4.796 -20.090 1.00 97.56 269 ILE A N 1
ATOM 1980 C CA . ILE A 1 269 ? 19.472 -4.725 -20.847 1.00 97.56 269 ILE A CA 1
ATOM 1981 C C . ILE A 1 269 ? 18.318 -5.108 -19.908 1.00 97.56 269 ILE A C 1
ATOM 1983 O O . ILE A 1 269 ? 18.287 -6.245 -19.420 1.00 97.56 269 ILE A O 1
ATOM 1987 N N . PRO A 1 270 ? 17.378 -4.191 -19.617 1.00 97.31 270 PRO A N 1
ATOM 1988 C CA . PRO A 1 270 ? 16.279 -4.485 -18.711 1.00 97.31 270 PRO A CA 1
ATOM 1989 C C . PRO A 1 270 ? 15.326 -5.512 -19.333 1.00 97.31 270 PRO A C 1
ATOM 1991 O O . PRO A 1 270 ? 15.265 -5.676 -20.547 1.00 97.31 270 PRO A O 1
ATOM 1994 N N . GLN A 1 271 ? 14.557 -6.219 -18.510 1.00 96.62 271 GLN A N 1
ATOM 1995 C CA . GLN A 1 271 ? 13.589 -7.199 -19.008 1.00 96.62 271 GLN A CA 1
ATOM 1996 C C . GLN A 1 271 ? 12.320 -6.515 -19.533 1.00 96.62 271 GLN A C 1
ATOM 1998 O O . GLN A 1 271 ? 11.745 -5.667 -18.843 1.00 96.62 271 GLN A O 1
ATOM 2003 N N . ALA A 1 272 ? 11.831 -6.942 -20.695 1.00 95.38 272 ALA A N 1
ATOM 2004 C CA . ALA A 1 272 ? 10.450 -6.714 -21.097 1.00 95.38 272 ALA A CA 1
ATOM 2005 C C . ALA A 1 272 ? 9.536 -7.659 -20.306 1.00 95.38 272 ALA A C 1
ATOM 2007 O O . ALA A 1 272 ? 9.859 -8.834 -20.121 1.00 95.38 272 ALA A O 1
ATOM 2008 N N . LYS A 1 273 ? 8.401 -7.150 -19.825 1.00 93.44 273 LYS A N 1
ATOM 2009 C CA . LYS A 1 273 ? 7.405 -7.883 -19.027 1.00 93.44 273 LYS A CA 1
ATOM 2010 C C . LYS A 1 273 ? 5.999 -7.639 -19.605 1.00 93.44 273 LYS A C 1
ATOM 2012 O O . LYS A 1 273 ? 5.189 -6.993 -18.937 1.00 93.44 273 LYS A O 1
ATOM 2017 N N . PRO A 1 274 ? 5.694 -8.124 -20.823 1.00 84.69 274 PRO A N 1
ATOM 2018 C CA . PRO A 1 274 ? 4.457 -7.806 -21.551 1.00 84.69 274 PRO A CA 1
ATOM 2019 C C . PRO A 1 274 ? 3.190 -8.494 -20.987 1.00 84.69 274 PRO A C 1
ATOM 2021 O O . PRO A 1 274 ? 2.272 -8.817 -21.733 1.00 84.69 274 PRO A O 1
ATOM 2024 N N . GLY A 1 275 ? 3.122 -8.729 -19.672 1.00 83.19 275 GLY A N 1
ATOM 2025 C CA . GLY A 1 275 ? 1.946 -9.285 -18.994 1.00 83.19 275 GLY A CA 1
ATOM 2026 C C . GLY A 1 275 ? 1.842 -10.811 -19.067 1.00 83.19 275 GLY A C 1
ATOM 2027 O O . GLY A 1 275 ? 2.848 -11.510 -18.924 1.00 83.19 275 GLY A O 1
ATOM 2028 N N . ALA A 1 276 ? 0.618 -11.325 -19.216 1.00 81.88 276 ALA A N 1
ATOM 2029 C CA . ALA A 1 276 ? 0.317 -12.759 -19.275 1.00 81.88 276 ALA A CA 1
ATOM 2030 C C . ALA A 1 276 ? 0.814 -13.477 -20.544 1.00 81.88 276 ALA A C 1
ATOM 2032 O O . ALA A 1 276 ? 0.862 -14.705 -20.557 1.00 81.88 276 ALA A O 1
ATOM 2033 N N . HIS A 1 277 ? 1.177 -12.740 -21.595 1.00 86.81 277 HIS A N 1
ATOM 2034 C CA . HIS A 1 277 ? 1.457 -13.329 -22.907 1.00 86.81 277 HIS A CA 1
ATOM 2035 C C . HIS A 1 277 ? 2.835 -13.980 -23.003 1.00 86.81 277 HIS A C 1
ATOM 2037 O O . HIS A 1 277 ? 2.953 -15.058 -23.574 1.00 86.81 277 HIS A O 1
ATOM 2043 N N . HIS A 1 278 ? 3.857 -13.364 -22.397 1.00 91.00 278 HIS A N 1
ATOM 2044 C CA . HIS A 1 278 ? 5.232 -13.866 -22.437 1.00 91.00 278 HIS A CA 1
ATOM 2045 C C . HIS A 1 278 ? 5.919 -13.734 -21.079 1.00 91.00 278 HIS A C 1
ATOM 2047 O O . HIS A 1 278 ? 5.694 -12.749 -20.364 1.00 91.00 278 HIS A O 1
ATOM 2053 N N . PRO A 1 279 ? 6.799 -14.683 -20.710 1.00 91.31 279 PRO A N 1
ATOM 2054 C CA . PRO A 1 279 ? 7.609 -14.551 -19.510 1.00 91.31 279 PRO A CA 1
ATOM 2055 C C . PRO A 1 279 ? 8.567 -13.348 -19.615 1.00 91.31 279 PRO A C 1
ATOM 2057 O O . PRO A 1 279 ? 8.976 -12.969 -20.716 1.00 91.31 279 PRO A O 1
ATOM 2060 N N . PRO A 1 280 ? 8.974 -12.751 -18.476 1.00 93.88 280 PRO A N 1
ATOM 2061 C CA . PRO A 1 280 ? 9.982 -11.699 -18.456 1.00 93.88 280 PRO A CA 1
ATOM 2062 C C . PRO A 1 280 ? 11.264 -12.106 -19.186 1.00 93.88 280 PRO A C 1
ATOM 2064 O O . PRO A 1 280 ? 11.871 -13.121 -18.850 1.00 93.88 280 PRO A O 1
ATOM 2067 N N . SER A 1 281 ? 11.703 -11.295 -20.148 1.00 96.12 281 SER A N 1
ATOM 2068 C CA . SER A 1 281 ? 12.891 -11.591 -20.954 1.00 96.12 281 SER A CA 1
ATOM 2069 C C . SER A 1 281 ? 13.650 -10.319 -21.310 1.00 96.12 281 SER A C 1
ATOM 2071 O O . SER A 1 281 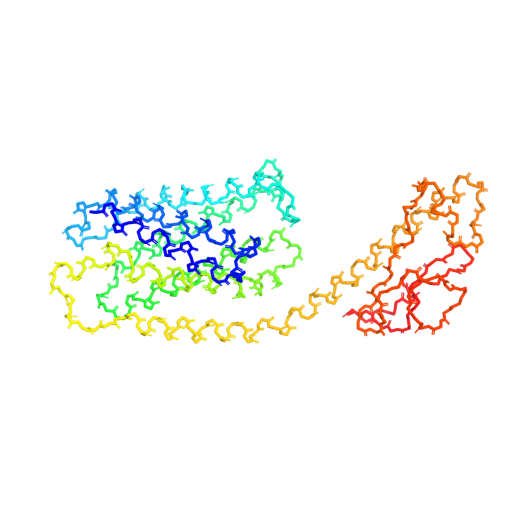? 13.052 -9.296 -21.634 1.00 96.12 281 SER A O 1
ATOM 2073 N N . SER A 1 2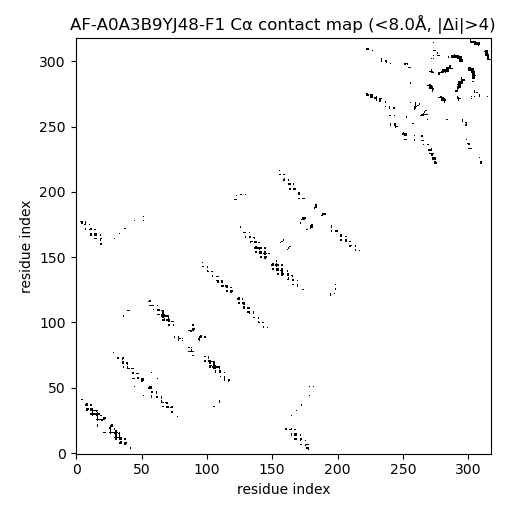82 ? 14.979 -10.374 -21.244 1.00 96.75 282 SER A N 1
ATOM 2074 C CA . SER A 1 282 ? 15.885 -9.331 -21.747 1.00 96.75 282 SER A CA 1
ATOM 2075 C C . SER A 1 282 ? 16.480 -9.689 -23.113 1.00 96.75 282 SER A C 1
ATOM 2077 O O . SER A 1 282 ? 17.363 -8.982 -23.597 1.00 96.75 282 SER A O 1
ATOM 2079 N N . ALA A 1 283 ? 16.025 -10.786 -23.731 1.00 96.81 283 ALA A N 1
ATOM 2080 C CA . ALA A 1 283 ? 16.494 -11.199 -25.046 1.00 96.81 283 ALA A CA 1
ATOM 2081 C C . ALA A 1 283 ? 16.191 -10.118 -26.089 1.00 96.81 283 ALA A C 1
ATOM 2083 O O . ALA A 1 283 ? 15.126 -9.503 -26.064 1.00 96.81 283 ALA A O 1
ATOM 2084 N N . VAL A 1 284 ? 17.132 -9.916 -27.006 1.00 97.00 284 VAL A N 1
ATOM 2085 C CA . VAL A 1 284 ? 17.012 -8.968 -28.114 1.00 97.00 284 VAL A CA 1
ATOM 2086 C C . VAL A 1 284 ? 17.004 -9.763 -29.410 1.00 97.00 284 VAL A C 1
ATOM 2088 O O . VAL A 1 284 ? 17.863 -10.624 -29.615 1.00 97.00 284 VAL A O 1
ATOM 2091 N N . LYS A 1 285 ? 16.022 -9.500 -30.265 1.00 95.94 285 LYS A N 1
ATOM 2092 C CA . LYS A 1 285 ? 15.837 -10.158 -31.557 1.00 95.94 285 LYS A CA 1
ATOM 2093 C C . LYS A 1 285 ? 15.962 -9.139 -32.692 1.00 95.94 285 LYS A C 1
ATOM 2095 O O . LYS A 1 285 ? 15.597 -7.981 -32.499 1.00 95.94 285 LYS A O 1
ATOM 2100 N N . PRO A 1 286 ? 16.454 -9.550 -33.872 1.00 94.06 286 PRO A N 1
ATOM 2101 C CA . PRO A 1 286 ? 16.539 -8.665 -35.034 1.00 94.06 286 PRO A CA 1
ATOM 2102 C C . PRO A 1 286 ? 15.186 -8.471 -35.738 1.00 94.06 286 PRO A C 1
ATOM 2104 O O . PRO A 1 286 ? 15.036 -7.560 -36.541 1.00 94.06 286 PRO A O 1
ATOM 2107 N N . ALA A 1 287 ? 14.200 -9.328 -35.458 1.00 94.50 287 ALA A N 1
ATOM 2108 C CA . ALA A 1 287 ? 12.873 -9.281 -36.056 1.00 94.50 287 ALA A CA 1
ATOM 2109 C C . ALA A 1 287 ? 11.803 -9.695 -35.040 1.00 94.50 287 ALA A C 1
ATOM 2111 O O . ALA A 1 287 ? 12.096 -10.389 -34.064 1.00 94.50 287 ALA A O 1
ATOM 2112 N N . LEU A 1 288 ? 10.568 -9.259 -35.292 1.00 95.56 288 LEU A N 1
ATOM 2113 C CA . LEU A 1 288 ? 9.388 -9.630 -34.519 1.00 95.56 288 LEU A CA 1
ATOM 2114 C C . LEU A 1 288 ? 9.073 -11.118 -34.720 1.00 95.56 288 LEU A C 1
ATOM 2116 O O . LEU A 1 288 ? 8.811 -11.544 -35.843 1.00 95.56 288 LEU A O 1
ATOM 2120 N N . ASP A 1 289 ? 9.075 -11.884 -33.632 1.00 95.38 289 ASP A N 1
ATOM 2121 C CA . ASP A 1 289 ? 8.727 -13.313 -33.629 1.00 95.38 289 ASP A CA 1
ATOM 2122 C C . ASP A 1 289 ? 7.726 -13.689 -32.522 1.00 95.38 289 ASP A C 1
ATOM 2124 O O . ASP A 1 289 ? 7.419 -14.866 -32.352 1.00 95.38 289 ASP A O 1
ATOM 2128 N N . ASP A 1 290 ? 7.220 -12.692 -31.784 1.00 95.06 290 ASP A N 1
ATOM 2129 C CA . ASP A 1 290 ? 6.295 -12.865 -30.658 1.00 95.06 290 ASP A CA 1
ATOM 2130 C C . ASP A 1 290 ? 6.824 -13.862 -29.608 1.00 95.06 290 ASP A C 1
ATOM 2132 O O . ASP A 1 290 ? 6.060 -14.612 -29.021 1.00 95.06 290 ASP A O 1
ATOM 2136 N N . SER A 1 291 ? 8.140 -13.903 -29.357 1.00 94.81 291 SER A N 1
ATOM 2137 C CA . SER A 1 291 ? 8.737 -14.735 -28.288 1.00 94.81 291 SER A CA 1
ATOM 2138 C C . SER A 1 291 ? 8.969 -13.992 -26.963 1.00 94.81 291 SER A C 1
ATOM 2140 O O . SER A 1 291 ? 9.551 -14.542 -26.021 1.00 94.81 291 SER A O 1
ATOM 2142 N N . GLY A 1 292 ? 8.538 -12.729 -26.872 1.00 94.06 292 GLY A N 1
ATOM 2143 C CA . GLY A 1 292 ? 8.845 -11.837 -25.758 1.00 94.06 292 GLY A CA 1
ATOM 2144 C C . GLY A 1 292 ? 10.247 -11.221 -25.848 1.00 94.06 292 GLY A C 1
ATOM 2145 O O . GLY A 1 292 ? 11.046 -11.513 -26.740 1.00 94.06 292 GLY A O 1
ATOM 2146 N N . GLY A 1 293 ? 10.557 -10.319 -24.915 1.00 96.06 293 GLY A N 1
ATOM 2147 C CA . GLY A 1 293 ? 11.796 -9.536 -24.946 1.00 96.06 293 GLY A CA 1
ATOM 2148 C C . GLY A 1 293 ? 11.690 -8.293 -25.833 1.00 96.06 293 GLY A C 1
ATOM 2149 O O . GLY A 1 293 ? 10.642 -7.646 -25.894 1.00 96.06 293 GLY A O 1
ATOM 2150 N N . TRP A 1 294 ? 12.786 -7.949 -26.501 1.00 97.75 294 TRP A N 1
ATOM 2151 C CA . TRP A 1 294 ? 12.929 -6.746 -27.318 1.00 97.75 294 TRP A CA 1
ATOM 2152 C C . TRP A 1 294 ? 13.202 -7.102 -28.771 1.00 97.75 294 TRP A C 1
ATOM 2154 O O . TRP A 1 294 ? 13.924 -8.057 -29.054 1.00 97.75 294 TRP A O 1
ATOM 2164 N N . VAL A 1 295 ? 12.696 -6.288 -29.687 1.00 97.50 295 VAL A N 1
ATOM 2165 C CA . VAL A 1 295 ? 13.181 -6.253 -31.065 1.00 97.50 295 VAL A CA 1
ATOM 2166 C C . VAL A 1 295 ? 14.025 -5.003 -31.233 1.00 97.50 295 VAL A C 1
ATOM 2168 O O . VAL A 1 295 ? 13.633 -3.929 -30.775 1.00 97.50 295 VAL A O 1
ATOM 2171 N N . TYR A 1 296 ? 15.178 -5.151 -31.875 1.00 97.25 296 TYR A N 1
ATOM 2172 C CA . TYR A 1 296 ? 16.032 -4.040 -32.262 1.00 97.25 296 TYR A CA 1
ATOM 2173 C C . TYR A 1 296 ? 16.358 -4.131 -33.749 1.00 97.25 296 TYR A C 1
ATOM 2175 O O . TYR A 1 296 ? 16.900 -5.139 -34.201 1.00 97.25 296 TYR A O 1
ATOM 2183 N N . SER A 1 297 ? 16.021 -3.082 -34.493 1.00 94.19 297 SER A N 1
ATOM 2184 C CA . SER A 1 297 ? 16.260 -2.980 -35.932 1.00 94.19 297 SER A CA 1
ATOM 2185 C C . SER A 1 297 ? 16.432 -1.510 -36.296 1.00 94.19 297 SER A C 1
ATOM 2187 O O . SER A 1 297 ? 15.642 -0.667 -35.872 1.00 94.19 297 SER A O 1
ATOM 2189 N N . ASP A 1 298 ? 17.500 -1.206 -37.034 1.00 89.25 298 ASP A N 1
ATOM 2190 C CA . ASP A 1 298 ? 17.774 0.111 -37.621 1.00 89.25 298 ASP A CA 1
ATOM 2191 C C . ASP A 1 298 ? 17.679 1.279 -36.621 1.00 89.25 298 ASP A C 1
ATOM 2193 O O . ASP A 1 298 ? 17.015 2.288 -36.855 1.00 89.25 298 ASP A O 1
ATOM 2197 N N . GLY A 1 299 ? 18.306 1.129 -35.447 1.00 92.00 299 GLY A N 1
ATOM 2198 C CA . GLY A 1 299 ? 18.311 2.169 -34.409 1.00 92.00 299 GLY A CA 1
ATOM 2199 C C . GLY A 1 299 ? 17.020 2.269 -33.592 1.00 92.00 299 GLY A C 1
ATOM 2200 O O . GLY A 1 299 ? 16.961 3.040 -32.633 1.00 92.00 299 GLY A O 1
ATOM 2201 N N . SER A 1 300 ? 16.003 1.474 -33.924 1.00 93.38 300 SER A N 1
ATOM 2202 C CA . SER A 1 300 ? 14.706 1.464 -33.253 1.00 93.38 300 SER A CA 1
ATOM 2203 C C . SER A 1 300 ? 14.547 0.233 -32.368 1.00 93.38 300 SER A C 1
ATOM 2205 O O . SER A 1 300 ? 14.963 -0.870 -32.719 1.00 93.38 300 SER A O 1
ATOM 2207 N N . VAL A 1 301 ? 13.915 0.423 -31.209 1.00 96.75 301 VAL A N 1
ATOM 2208 C CA . VAL A 1 301 ? 13.596 -0.648 -30.257 1.00 96.75 301 VAL A CA 1
ATOM 2209 C C . VAL A 1 301 ? 12.107 -0.648 -29.937 1.00 96.75 301 VAL A C 1
ATOM 2211 O O . VAL A 1 301 ? 11.518 0.414 -29.713 1.00 96.75 301 VAL A O 1
ATOM 2214 N N . PHE A 1 302 ? 11.519 -1.839 -29.890 1.00 95.44 302 PHE A N 1
ATOM 2215 C CA . PHE A 1 302 ? 10.127 -2.080 -29.511 1.00 95.44 302 PHE A CA 1
ATOM 2216 C C . PHE A 1 302 ? 9.994 -3.418 -28.774 1.00 95.44 302 PHE A C 1
ATOM 2218 O O . PHE A 1 302 ? 10.923 -4.231 -28.735 1.00 95.44 302 PHE A O 1
ATOM 2225 N N . VAL A 1 303 ? 8.850 -3.640 -28.130 1.00 96.75 303 VAL A N 1
ATOM 2226 C CA . VAL A 1 303 ? 8.578 -4.884 -27.397 1.00 96.75 303 VAL A CA 1
ATOM 2227 C C . VAL A 1 303 ? 8.269 -6.002 -28.395 1.00 96.75 303 VAL A C 1
ATOM 2229 O O . VAL A 1 303 ? 7.442 -5.827 -29.286 1.00 96.75 303 VAL A O 1
ATOM 2232 N N . ASN A 1 304 ? 8.906 -7.163 -28.234 1.00 96.44 304 ASN A N 1
ATOM 2233 C CA . ASN A 1 304 ? 8.697 -8.333 -29.089 1.00 96.44 304 ASN A CA 1
ATOM 2234 C C . ASN A 1 304 ? 7.411 -9.082 -28.705 1.00 96.44 304 ASN A C 1
ATOM 2236 O O . ASN A 1 304 ? 7.455 -10.156 -28.104 1.00 96.44 304 ASN A O 1
ATOM 2240 N N . CYS A 1 305 ? 6.263 -8.460 -28.962 1.00 94.81 305 CYS A N 1
ATOM 2241 C CA . CYS A 1 305 ? 4.956 -9.013 -28.635 1.00 94.81 305 CYS A CA 1
ATOM 2242 C C . CYS A 1 305 ? 3.891 -8.474 -29.597 1.00 94.81 305 CYS A C 1
ATOM 2244 O O . CYS A 1 305 ? 3.770 -7.261 -29.765 1.00 94.81 305 CYS A O 1
ATOM 2246 N N . THR A 1 306 ? 3.099 -9.355 -30.209 1.00 95.50 306 THR A N 1
ATOM 2247 C CA . THR A 1 306 ? 1.982 -8.977 -31.099 1.00 95.50 306 THR A CA 1
ATOM 2248 C C . THR A 1 306 ? 0.661 -8.772 -30.362 1.00 95.50 306 THR A C 1
ATOM 2250 O O . THR A 1 306 ? -0.333 -8.379 -30.968 1.00 95.50 306 THR A O 1
ATOM 2253 N N . HIS A 1 307 ? 0.628 -9.040 -29.058 1.00 94.56 307 HIS A N 1
ATOM 2254 C CA . HIS A 1 307 ? -0.565 -8.884 -28.234 1.00 94.56 307 HIS A CA 1
ATOM 2255 C C . HIS A 1 307 ? -0.796 -7.420 -27.839 1.00 94.56 307 HIS A C 1
ATOM 2257 O O . HIS A 1 307 ? 0.094 -6.568 -27.941 1.00 94.56 307 HIS A O 1
ATOM 2263 N N . THR A 1 308 ? -2.008 -7.128 -27.378 1.00 92.12 308 THR A N 1
ATOM 2264 C CA . THR A 1 308 ? -2.373 -5.817 -26.841 1.00 92.12 308 THR A CA 1
ATOM 2265 C C . THR A 1 308 ? -2.060 -5.712 -25.356 1.00 92.12 308 THR A C 1
ATOM 2267 O O . THR A 1 308 ? -2.145 -6.697 -24.628 1.00 92.12 308 THR A O 1
ATOM 2270 N N . ASP A 1 309 ? -1.752 -4.504 -24.899 1.00 89.06 309 ASP A N 1
ATOM 2271 C CA . ASP A 1 309 ? -1.750 -4.163 -23.481 1.00 89.06 309 ASP A CA 1
ATOM 2272 C C . ASP A 1 309 ? -3.183 -4.088 -22.916 1.00 89.06 309 ASP A C 1
ATOM 2274 O O . ASP A 1 309 ? -4.176 -4.184 -23.649 1.00 89.06 309 ASP A O 1
ATOM 2278 N N . ALA A 1 310 ? -3.308 -3.856 -21.609 1.00 84.12 310 ALA A N 1
ATOM 2279 C CA . ALA A 1 310 ? -4.590 -3.726 -20.917 1.00 84.12 310 ALA A CA 1
ATOM 2280 C C . ALA A 1 310 ? -5.475 -2.571 -21.436 1.00 84.12 310 ALA A C 1
ATOM 2282 O O . ALA A 1 310 ? -6.648 -2.485 -21.071 1.00 84.12 310 ALA A O 1
ATOM 2283 N N . ARG A 1 311 ? -4.939 -1.672 -22.275 1.00 84.00 311 ARG A N 1
ATOM 2284 C CA . ARG A 1 311 ? -5.664 -0.555 -22.904 1.00 84.00 311 ARG A CA 1
ATOM 2285 C C . ARG A 1 311 ? -5.995 -0.814 -24.378 1.00 84.00 311 ARG A C 1
ATOM 2287 O O . ARG A 1 311 ? -6.554 0.068 -25.026 1.00 84.00 311 ARG A O 1
ATOM 2294 N N . GLY A 1 312 ? -5.664 -1.990 -24.910 1.00 87.12 312 GLY A N 1
ATOM 2295 C CA . GLY A 1 312 ? -5.939 -2.376 -26.296 1.00 87.12 312 GLY A CA 1
ATOM 2296 C C . GLY A 1 312 ? -4.896 -1.903 -27.311 1.00 87.12 312 GLY A C 1
ATOM 2297 O O . GLY A 1 312 ? -5.123 -2.032 -28.511 1.00 87.12 312 GLY A O 1
ATOM 2298 N N . SER A 1 313 ? -3.757 -1.360 -26.870 1.00 90.50 313 SER A N 1
ATOM 2299 C CA . SER A 1 313 ? -2.660 -0.957 -27.759 1.00 90.50 313 SER A CA 1
ATOM 2300 C C . SER A 1 313 ? -1.701 -2.117 -27.994 1.00 90.50 313 SER A C 1
ATOM 2302 O O . SER A 1 313 ? -1.255 -2.755 -27.045 1.00 90.50 313 SER A O 1
ATOM 2304 N N . VAL A 1 314 ? -1.349 -2.385 -29.251 1.00 93.00 314 VAL A N 1
ATOM 2305 C CA . VAL A 1 314 ? -0.409 -3.463 -29.597 1.00 93.00 314 VAL A CA 1
ATOM 2306 C C . VAL A 1 314 ? 0.994 -3.116 -29.100 1.00 93.00 314 VAL A C 1
ATOM 2308 O O . VAL A 1 314 ? 1.466 -1.998 -29.311 1.00 93.00 314 VAL A O 1
ATOM 2311 N N . TRP A 1 315 ? 1.681 -4.069 -28.470 1.00 92.19 315 TRP A N 1
ATOM 2312 C CA . TRP A 1 315 ? 2.997 -3.848 -27.860 1.00 92.19 315 TRP A CA 1
ATOM 2313 C C . TRP A 1 315 ? 4.062 -3.327 -28.831 1.00 92.19 315 TRP A C 1
ATOM 2315 O O . TRP A 1 315 ? 4.882 -2.498 -28.441 1.00 92.19 315 TRP A O 1
ATOM 2325 N N . THR A 1 316 ? 4.023 -3.756 -30.093 1.00 90.69 316 THR A N 1
ATOM 2326 C CA . THR A 1 316 ? 4.936 -3.273 -31.143 1.00 90.69 316 THR A CA 1
ATOM 2327 C C . THR A 1 316 ? 4.715 -1.821 -31.575 1.00 90.69 316 THR A C 1
ATOM 2329 O O . THR A 1 316 ? 5.564 -1.270 -32.267 1.00 90.69 316 THR A O 1
ATOM 2332 N N . SER A 1 317 ? 3.585 -1.207 -31.205 1.00 89.69 317 SER A N 1
ATOM 2333 C CA . SER A 1 317 ? 3.264 0.189 -31.544 1.00 89.69 317 SER A CA 1
ATOM 2334 C C . SER A 1 317 ? 3.883 1.213 -30.593 1.00 89.69 317 SER A C 1
ATOM 2336 O O . SER A 1 317 ? 3.889 2.404 -30.906 1.00 89.69 317 SER A O 1
ATOM 2338 N N . TYR A 1 318 ? 4.388 0.752 -29.443 1.00 86.25 318 TYR A N 1
ATOM 2339 C CA . TYR A 1 318 ? 5.114 1.588 -28.495 1.00 86.25 318 TYR A CA 1
ATOM 2340 C C . TYR A 1 318 ? 6.509 1.869 -28.983 1.00 86.25 318 TYR A C 1
ATOM 2342 O O . TYR A 1 318 ? 6.902 3.050 -28.906 1.00 86.25 318 TYR A O 1
#

Mean predicted aligned error: 11.43 Å

Foldseek 3Di:
DVVLLVVLLQQQLQLQLVLQPHDPPRSNLRSQLSNLLSVLVVQQCVVCVVCLLVLHFGDLVSQLVSLLRSLCSSLQVVLVPPDDPDAHHCPDPLNVLLSVLSSQLSSQLSVLVRCLSVDDDDLVSLVSSLVSLLVSQLVSQLSNCVSPPCSPVSSLVSLLRSNSSSLSSSLSCCPRPVSNCVCVVVVVDDPPPPSSVVSVVCSVVSNVVSNVVNVVVVLLVVQVVLVVVLVVLLVLLLQLQVVVCVVVVNDGDPDSVVSCVVCPSHVAQAWRRNGPQEHTDCDEDCDQDQNWHWYDHDSDIWTNHQAAGPVRHGRRVD

Solvent-accessible surface area (backbone atoms only — not comparable to full-atom values): 16382 Å² total; per-residue (Å²): 114,68,73,54,54,51,52,30,26,53,46,15,14,51,35,14,11,50,44,46,56,63,86,40,78,60,3,53,49,35,16,48,39,27,28,25,47,36,50,21,50,51,51,41,50,64,75,25,41,74,38,50,77,68,74,41,61,56,60,68,83,49,28,48,58,25,9,38,51,18,14,47,62,36,46,56,62,62,39,70,59,71,92,58,92,93,61,62,41,66,90,39,88,76,14,45,62,52,50,52,27,33,31,53,34,22,32,42,45,32,48,34,61,45,53,36,63,78,42,64,90,58,69,70,25,56,51,51,35,41,52,42,32,26,50,34,25,32,50,30,31,24,58,47,19,56,76,42,104,42,49,66,60,18,40,50,50,9,45,51,46,23,29,33,26,24,38,39,33,40,48,33,44,65,76,41,32,68,76,64,43,40,48,62,73,72,66,75,44,72,90,79,73,69,66,58,60,62,53,51,48,53,39,48,53,54,39,52,53,36,50,65,66,41,56,71,58,49,56,56,54,55,35,53,49,33,41,52,50,24,55,52,42,51,50,52,54,52,51,31,50,51,52,48,19,66,76,46,82,71,46,63,62,98,56,73,67,72,43,32,56,89,45,72,58,28,80,56,75,63,53,28,27,74,41,93,81,32,71,73,24,54,53,76,32,76,58,83,74,58,78,36,12,31,22,45,52,95,75,42,72,34,43,14,35,81,53,57,48,100,85,70,49,43,36,58,78,100

Sequence (318 aa):
MIRRHLSFILISALASAASSGLLLAPGLRAGWLGACLALGIVFLNYKNGPELDAGRAPSLLWVLPAGLLAGLAAGLPLSFIGGLDGFDMFITPKGWPMLLAGLGYGVLLGGAYALRWRFSPGWKRSVAVVVLLVFGGWLAGTLRGMTFEAAEAAAGVSLITGVPFALFWASAVTDYDPAYTLERWAGTAEPGRRTGWATYLVVGVVTMVFLGMGLPSMHGLMESGKEAGTKGNLGSIRSALQIYYGDNEGISPESLGPLTIGSRYLPAIPQAKPGAHHPPSSAVKPALDDSGGWVYSDGSVFVNCTHTDARGSVWTSY